Protein AF-A0A9K3LPL1-F1 (afdb_monomer)

Radius of gyration: 22.02 Å; Cα contacts (8 Å, |Δi|>4): 187; chains: 1; bounding box: 71×33×50 Å

InterPro domains:
  IPR005336 Mitochondrial pyruvate carrier [PF03650] (2-57)
  IPR005336 Mitochondrial pyruvate carrier [PF03650] (97-195)

Solvent-accessible surface area (backbone atoms only — not comparable to full-atom values): 10163 Å² total; per-residue (Å²): 112,62,64,60,52,36,54,53,26,50,43,42,21,53,34,26,64,70,34,35,81,64,36,65,67,61,17,51,51,23,50,51,50,33,54,53,44,51,54,52,48,51,53,52,46,54,51,33,53,76,70,68,38,52,67,63,48,50,53,51,51,49,48,43,50,52,54,49,50,55,52,50,48,47,65,68,45,30,62,58,53,29,50,51,41,36,71,64,64,60,57,67,58,11,53,46,38,60,37,83,44,16,86,66,32,55,62,27,51,41,34,50,57,50,40,60,56,48,52,57,52,66,75,47,70,82,58,60,56,90,79,56,54,65,72,58,28,50,50,44,22,54,46,12,55,57,43,28,59,52,23,63,69,32,43,66,59,28,65,61,40,20,51,44,19,48,51,41,18,54,57,24,42,50,55,38,52,54,33,49,41,50,63,64,51,55,42,45,55,56,51,51,59,52,62,77,74,110

Secondary structure (DSSP, 8-state):
-HHHHHHHHHHHHHHHHHSBS--HHHHHHHHHHHHHHHHHHHHHHHHHHHTT-HHHHHHHHHHHHHHHHHHHHHHHHHHHHHHHHHHTT-THHHHHHH-TTSTTSHHHHHHHHHHHHHHHHHTTTT--GGG--HHHHHHHHHHHHHHHHHHHHSBS--HHHHHHHHHHHHHHHHHHHHHHIIIIIIHHHHHHHHHTT-

Organism: NCBI:txid303405

Foldseek 3Di:
DLLVLLVLLCLQLVVQCVKPPHDVVSNVVSVVSNVVSVVVLVVVLVVCVVVVVVVVNVVVVVVNVVVVVVVVCLVVCLVVVLVVQLVVPPPPSNCQSPDPCHPSDSNVVSLVVLVVVLVVLVVCLVPDLVPDDLVVLVVQLVQLVVQLVVCCVMPVRRVSSNVSSVSSNVSSVSSNVVNCCVVPPVVVVVVVVVVVVD

Sequence (198 aa):
MTPVLMVYSTLFARWAWVVQPRNLLLMWCHVANVAAQSNQLRRALEYKRANGQEKEVNEMLQTVAKVGAVTGVAIVAGPKIRSALTNMNMGIVSSIAAAPAGPFTVHFWAPMSKWFISGASFLDLDRPTDKISLPQYTALTLTGFFFTRYALLVTPINYTLCSVNIALFVSSAWHLGRKIKADYIDGDSNNDNKKDNE

pLDDT: mean 87.86, std 8.97, range [45.84, 96.31]

Nearest PDB structures (foldseek):
  6rjx-assembly1_A  TM=2.890E-01  e=8.156E+00  Borreliella burgdorferi B31

Structure (mmCIF, N/CA/C/O backbone):
data_AF-A0A9K3LPL1-F1
#
_entry.id   AF-A0A9K3LPL1-F1
#
loop_
_atom_site.group_PDB
_atom_site.id
_atom_site.type_symbol
_atom_site.label_atom_id
_atom_site.label_alt_id
_atom_site.label_comp_id
_atom_site.label_asym_id
_atom_site.label_entity_id
_atom_site.label_seq_id
_atom_site.pdbx_PDB_ins_code
_atom_site.Cartn_x
_atom_site.Cartn_y
_atom_site.Cartn_z
_atom_site.occupancy
_atom_site.B_iso_or_equiv
_atom_site.auth_seq_id
_atom_site.auth_comp_id
_atom_site.auth_asym_id
_atom_site.auth_atom_id
_atom_site.pdbx_PDB_model_num
ATOM 1 N N . MET A 1 1 ? 1.601 1.969 15.731 1.00 63.22 1 MET A N 1
ATOM 2 C CA . MET A 1 1 ? 1.023 1.926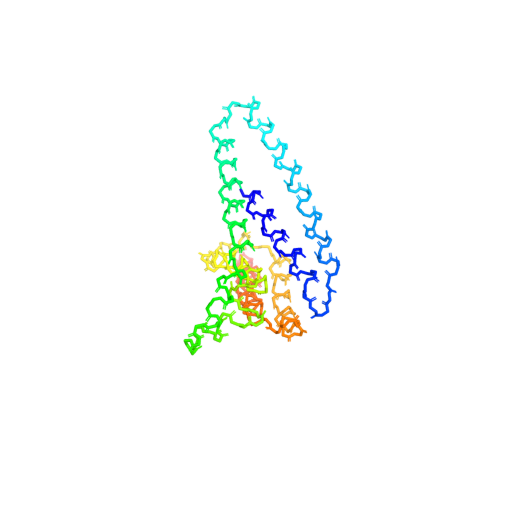 14.365 1.00 63.22 1 MET A CA 1
ATOM 3 C C . MET A 1 1 ? 1.340 3.165 13.525 1.00 63.22 1 MET A C 1
ATOM 5 O O . MET A 1 1 ? 1.603 3.005 12.341 1.00 63.22 1 MET A O 1
ATOM 9 N N . THR A 1 2 ? 1.402 4.375 14.095 1.00 78.75 2 THR A N 1
ATOM 10 C CA . THR A 1 2 ? 1.637 5.630 13.345 1.00 78.75 2 THR A CA 1
ATOM 11 C C . THR A 1 2 ? 2.884 5.638 12.441 1.00 78.75 2 THR A C 1
ATOM 13 O O . THR A 1 2 ? 2.735 5.986 11.273 1.00 78.75 2 THR A O 1
ATOM 16 N N . PRO A 1 3 ? 4.079 5.175 12.875 1.00 81.19 3 PRO A N 1
ATOM 17 C CA . PRO A 1 3 ? 5.270 5.173 12.012 1.00 81.19 3 PRO A CA 1
ATOM 18 C C . PRO A 1 3 ? 5.133 4.320 10.744 1.00 81.19 3 PRO A C 1
ATOM 20 O O . PRO A 1 3 ? 5.587 4.704 9.669 1.00 81.19 3 PRO A O 1
ATOM 23 N N . VAL A 1 4 ? 4.473 3.165 10.860 1.00 82.50 4 VAL A N 1
ATOM 24 C CA . VAL A 1 4 ? 4.261 2.234 9.742 1.00 82.50 4 VAL A CA 1
ATOM 25 C C . VAL A 1 4 ? 3.293 2.839 8.725 1.00 82.50 4 VAL A C 1
ATOM 27 O O . VAL A 1 4 ? 3.539 2.779 7.521 1.00 82.50 4 VAL A O 1
ATOM 30 N N . LEU A 1 5 ? 2.226 3.487 9.204 1.00 85.75 5 LEU A N 1
ATOM 31 C CA . LEU A 1 5 ? 1.247 4.152 8.342 1.00 85.75 5 LEU A CA 1
ATOM 32 C C . LEU A 1 5 ? 1.837 5.359 7.601 1.00 85.75 5 LEU A C 1
ATOM 34 O O . LEU A 1 5 ? 1.447 5.611 6.461 1.00 85.75 5 LEU A O 1
ATOM 38 N N . MET A 1 6 ? 2.813 6.054 8.193 1.00 88.06 6 MET A N 1
ATOM 39 C CA . MET A 1 6 ? 3.510 7.161 7.529 1.00 88.06 6 MET A CA 1
ATOM 40 C C . MET A 1 6 ? 4.325 6.666 6.334 1.00 88.06 6 MET A C 1
ATOM 42 O O . MET A 1 6 ? 4.271 7.249 5.249 1.00 88.06 6 MET A O 1
ATOM 46 N N . VAL A 1 7 ? 5.048 5.558 6.509 1.00 86.56 7 VAL A N 1
ATOM 47 C CA . VAL A 1 7 ? 5.842 4.931 5.442 1.00 86.56 7 VAL A CA 1
ATOM 48 C C . VAL A 1 7 ? 4.931 4.402 4.341 1.00 86.56 7 VAL A C 1
ATOM 50 O O . VAL A 1 7 ? 5.162 4.686 3.166 1.00 86.56 7 VAL A O 1
ATOM 53 N N . TYR A 1 8 ? 3.842 3.730 4.720 1.00 87.50 8 TYR A N 1
ATOM 54 C CA . TYR A 1 8 ? 2.787 3.315 3.796 1.00 87.50 8 TYR A CA 1
ATOM 55 C C . TYR A 1 8 ? 2.236 4.502 2.988 1.00 87.50 8 TYR A C 1
ATOM 57 O O . TYR A 1 8 ? 2.189 4.450 1.759 1.00 87.50 8 TYR A O 1
ATOM 65 N N . SER A 1 9 ? 1.866 5.605 3.646 1.00 89.12 9 SER A N 1
ATOM 66 C CA . SER A 1 9 ? 1.287 6.765 2.961 1.00 89.12 9 SER A CA 1
ATOM 67 C C . SER A 1 9 ? 2.301 7.451 2.038 1.00 89.12 9 SER A C 1
ATOM 69 O O . SER A 1 9 ? 1.958 7.853 0.931 1.00 89.12 9 SER A O 1
ATOM 71 N N . THR A 1 10 ? 3.577 7.499 2.425 1.00 90.81 10 THR A N 1
ATOM 72 C CA . THR A 1 10 ? 4.656 8.058 1.592 1.00 90.81 10 THR A CA 1
ATOM 73 C C . THR A 1 10 ? 4.898 7.212 0.338 1.00 90.81 10 THR A C 1
ATOM 75 O O . THR A 1 10 ? 5.063 7.740 -0.764 1.00 90.81 10 THR A O 1
ATOM 78 N N . LEU A 1 11 ? 4.865 5.885 0.484 1.00 89.94 11 LEU A N 1
ATOM 79 C CA . LEU A 1 11 ? 4.971 4.933 -0.619 1.00 89.94 11 LEU A CA 1
ATOM 80 C C . LEU A 1 11 ? 3.828 5.123 -1.631 1.00 89.94 11 LEU A C 1
ATOM 82 O O . LEU A 1 11 ? 4.075 5.172 -2.837 1.00 89.94 11 LEU A O 1
ATOM 86 N N . PHE A 1 12 ? 2.596 5.296 -1.145 1.00 90.38 12 PHE A N 1
ATOM 87 C CA . PHE A 1 12 ? 1.431 5.570 -1.988 1.00 90.38 12 PHE A CA 1
ATOM 88 C C . PHE A 1 12 ? 1.455 6.958 -2.636 1.00 90.38 12 PHE A C 1
ATOM 90 O O . PHE A 1 12 ? 1.072 7.074 -3.800 1.00 90.38 12 PHE A O 1
ATOM 97 N N . ALA A 1 13 ? 1.959 7.989 -1.950 1.00 92.94 13 ALA A N 1
ATOM 98 C CA . ALA A 1 13 ? 2.166 9.307 -2.551 1.00 92.94 13 ALA A CA 1
ATOM 99 C C . ALA A 1 13 ? 3.140 9.225 -3.738 1.00 92.94 13 ALA A C 1
ATOM 101 O O . ALA A 1 13 ? 2.844 9.721 -4.826 1.00 92.94 13 ALA A O 1
ATOM 102 N N . ARG A 1 14 ? 4.268 8.517 -3.568 1.00 91.38 14 ARG A N 1
ATOM 103 C CA . ARG A 1 14 ? 5.224 8.271 -4.659 1.00 91.38 14 ARG A CA 1
ATOM 104 C C . ARG A 1 14 ? 4.591 7.474 -5.797 1.00 91.38 14 ARG A C 1
ATOM 106 O O . ARG A 1 14 ? 4.814 7.800 -6.960 1.00 91.38 14 ARG A O 1
ATOM 113 N N . TRP A 1 15 ? 3.820 6.437 -5.478 1.00 91.62 15 TRP A N 1
ATOM 114 C CA . TRP A 1 15 ? 3.111 5.650 -6.483 1.00 91.62 15 TRP A CA 1
ATOM 115 C C . TRP A 1 15 ? 2.163 6.528 -7.311 1.00 91.62 15 TRP A C 1
ATOM 117 O O . TRP A 1 15 ? 2.255 6.521 -8.533 1.00 91.62 15 TRP A O 1
ATOM 127 N N . ALA A 1 16 ? 1.342 7.358 -6.661 1.00 91.94 16 ALA A N 1
ATOM 128 C CA . ALA A 1 16 ? 0.374 8.246 -7.311 1.00 91.94 16 ALA A CA 1
ATOM 129 C C . ALA A 1 16 ? 1.012 9.324 -8.215 1.00 91.94 16 ALA A C 1
ATOM 131 O O . ALA A 1 16 ? 0.376 9.798 -9.158 1.00 91.94 16 ALA A O 1
ATOM 132 N N . TRP A 1 17 ? 2.270 9.691 -7.951 1.00 93.12 17 TRP A N 1
ATOM 133 C CA . TRP A 1 17 ? 3.053 10.600 -8.794 1.00 93.12 17 TRP A CA 1
ATOM 134 C C . TRP A 1 17 ? 3.651 9.922 -10.037 1.00 93.12 17 TRP A C 1
ATOM 136 O O . TRP A 1 17 ? 3.713 10.524 -11.112 1.00 93.12 17 TRP A O 1
ATOM 146 N N . VAL A 1 18 ? 4.138 8.685 -9.887 1.00 91.44 18 VAL A N 1
ATOM 147 C CA . VAL A 1 18 ? 4.858 7.957 -10.948 1.00 91.44 18 VAL A CA 1
ATOM 148 C C . VAL A 1 18 ? 3.900 7.235 -11.898 1.00 91.44 18 VAL A C 1
ATOM 150 O O . VAL A 1 18 ? 4.196 7.124 -13.087 1.00 91.44 18 VAL A O 1
ATOM 153 N N . VAL A 1 19 ? 2.759 6.780 -11.382 1.00 91.44 19 VAL A N 1
ATOM 154 C CA . VAL A 1 19 ? 1.718 6.089 -12.144 1.00 91.44 19 VAL A CA 1
ATOM 155 C C . VAL A 1 19 ? 1.197 6.946 -13.304 1.00 91.44 19 VAL A C 1
ATOM 157 O O . VAL A 1 19 ? 1.117 8.170 -13.186 1.00 91.44 19 VAL A O 1
ATOM 160 N N . GLN A 1 20 ? 0.843 6.317 -14.428 1.00 91.62 20 GLN A N 1
ATOM 161 C CA . GLN A 1 20 ? 0.238 6.996 -15.578 1.00 91.62 20 GLN A CA 1
ATOM 162 C C . GLN A 1 20 ? -1.178 6.462 -15.867 1.00 91.62 20 GLN A C 1
ATOM 164 O O . GLN A 1 20 ? -1.351 5.242 -15.904 1.00 91.62 20 GLN A O 1
ATOM 169 N N . PRO A 1 21 ? -2.183 7.336 -16.089 1.00 92.75 21 PRO A N 1
ATOM 170 C CA . PRO A 1 21 ? -2.136 8.791 -15.900 1.00 92.75 21 PRO A CA 1
ATOM 171 C C . PRO A 1 21 ? -1.927 9.168 -14.423 1.00 92.75 21 PRO A C 1
ATOM 173 O O . PRO A 1 21 ? -2.359 8.451 -13.518 1.00 92.75 21 PRO A O 1
ATOM 176 N N . ARG A 1 22 ? -1.247 10.296 -14.174 1.00 92.94 22 ARG A N 1
ATOM 177 C CA . ARG A 1 22 ? -0.935 10.748 -12.808 1.00 92.94 22 ARG A CA 1
ATOM 178 C C . ARG A 1 22 ? -2.204 11.062 -12.026 1.00 92.94 22 ARG A C 1
ATOM 180 O O . ARG A 1 22 ? -3.094 11.740 -12.533 1.00 92.94 22 ARG A O 1
ATOM 187 N N . ASN A 1 23 ? -2.239 10.662 -10.756 1.00 91.88 23 ASN A N 1
ATOM 188 C CA . ASN A 1 23 ? -3.342 10.981 -9.854 1.00 91.88 23 ASN A CA 1
ATOM 189 C C . ASN A 1 23 ? -2.870 11.933 -8.745 1.00 91.88 23 ASN A C 1
ATOM 191 O O . ASN A 1 23 ? -2.492 11.515 -7.649 1.00 91.88 23 ASN A O 1
ATOM 195 N N . LEU A 1 24 ? -2.887 13.236 -9.043 1.00 93.44 24 LEU A N 1
ATOM 196 C CA . LEU A 1 24 ? -2.417 14.274 -8.118 1.00 93.44 24 LEU A CA 1
ATOM 197 C C . LEU A 1 24 ? -3.302 14.401 -6.874 1.00 93.44 24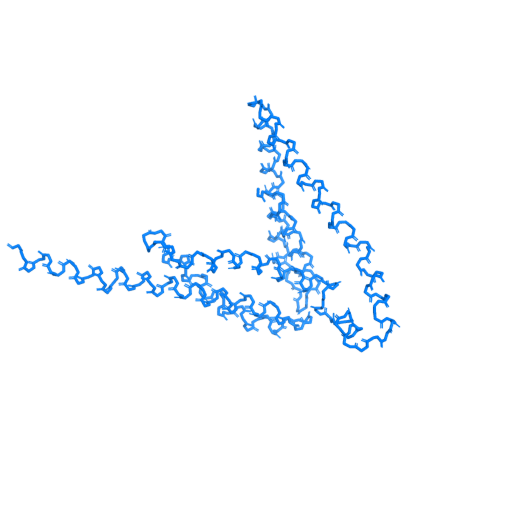 LEU A C 1
ATOM 199 O O . LEU A 1 24 ? -2.787 14.685 -5.796 1.00 93.44 24 LEU A O 1
ATOM 203 N N . LEU A 1 25 ? -4.609 14.153 -6.996 1.00 93.44 25 LEU A N 1
ATOM 204 C CA . LEU A 1 25 ? -5.521 14.176 -5.852 1.00 93.44 25 LEU A CA 1
ATOM 205 C C . LEU A 1 25 ? -5.155 13.082 -4.844 1.00 93.44 25 LEU A C 1
ATOM 207 O O . LEU A 1 25 ? -5.036 13.349 -3.649 1.00 93.44 25 LEU A O 1
ATOM 211 N N . LEU A 1 26 ? -4.914 11.863 -5.333 1.00 90.50 26 LEU A N 1
ATOM 212 C CA . LEU A 1 26 ? -4.481 10.748 -4.497 1.00 90.50 26 LEU A CA 1
ATOM 213 C C . LEU A 1 26 ? -3.121 11.040 -3.854 1.00 90.50 26 LEU A C 1
ATOM 215 O O . LEU A 1 26 ? -2.944 10.797 -2.662 1.00 90.50 26 LEU A O 1
ATOM 219 N N . MET A 1 27 ? -2.181 11.616 -4.610 1.00 94.31 27 MET A N 1
ATOM 220 C CA . MET A 1 27 ? -0.889 12.035 -4.065 1.00 94.31 27 MET A CA 1
ATOM 221 C C . MET A 1 27 ? -1.068 13.018 -2.900 1.00 94.31 27 MET A C 1
ATOM 223 O O . MET A 1 27 ? -0.536 12.777 -1.818 1.00 94.31 27 MET A O 1
ATOM 227 N N . TRP A 1 28 ? -1.832 14.094 -3.092 1.00 94.50 28 TRP A N 1
ATOM 228 C CA . TRP A 1 28 ? -2.037 15.109 -2.058 1.00 94.50 28 TRP A CA 1
ATOM 229 C C . TRP A 1 28 ? -2.801 14.581 -0.847 1.00 94.50 28 TRP A C 1
ATOM 231 O O . TRP A 1 28 ? -2.447 14.923 0.279 1.00 94.50 28 TRP A O 1
ATOM 241 N N . CYS A 1 29 ? -3.775 13.691 -1.048 1.00 94.75 29 CYS A N 1
ATOM 242 C CA . CYS A 1 29 ? -4.436 12.985 0.048 1.00 94.75 29 CYS A CA 1
ATOM 243 C C . CYS A 1 29 ? -3.413 12.229 0.911 1.00 94.75 29 CYS A C 1
ATOM 245 O O . CYS A 1 29 ? -3.405 12.349 2.136 1.00 94.75 29 CYS A O 1
ATOM 247 N N . HIS A 1 30 ? -2.483 11.511 0.282 1.00 94.06 30 HIS A N 1
ATOM 248 C CA . HIS A 1 30 ? -1.441 10.795 1.007 1.00 94.06 30 HIS A CA 1
ATOM 249 C C . HIS A 1 30 ? -0.417 11.716 1.679 1.00 94.06 30 HIS A C 1
ATOM 251 O O . HIS A 1 30 ? 0.031 11.401 2.783 1.00 94.06 30 HIS A O 1
ATOM 257 N N . VAL A 1 31 ? -0.082 12.858 1.074 1.00 94.50 31 VAL A N 1
ATOM 258 C CA . VAL A 1 31 ? 0.767 13.885 1.703 1.00 94.50 31 VAL A CA 1
ATOM 259 C C . VAL A 1 31 ? 0.081 14.471 2.940 1.00 94.50 31 VAL A C 1
ATOM 261 O O . VAL A 1 31 ? 0.696 14.547 4.004 1.00 94.50 31 VAL A O 1
ATOM 264 N N . ALA A 1 32 ? -1.206 14.807 2.842 1.00 95.12 32 ALA A N 1
ATOM 265 C CA . ALA A 1 32 ? -1.995 15.282 3.974 1.00 95.12 32 ALA A CA 1
ATOM 266 C C . ALA A 1 32 ? -2.064 14.232 5.097 1.00 95.12 32 ALA A C 1
ATOM 268 O O . ALA A 1 32 ? -1.871 14.568 6.265 1.00 95.12 32 ALA A O 1
ATOM 269 N N . ASN A 1 33 ? -2.235 12.949 4.753 1.00 93.50 33 ASN A N 1
ATOM 270 C CA . ASN A 1 33 ? -2.202 11.849 5.721 1.00 93.50 33 ASN A CA 1
ATOM 271 C C . ASN A 1 33 ? -0.849 11.751 6.445 1.00 93.50 33 ASN A C 1
ATOM 273 O O . ASN A 1 33 ? -0.827 11.564 7.661 1.00 93.50 33 ASN A O 1
ATOM 277 N N . VAL A 1 34 ? 0.276 11.920 5.736 1.00 93.62 34 VAL A N 1
ATOM 278 C CA . VAL A 1 34 ? 1.615 11.947 6.358 1.00 93.62 34 VAL A CA 1
ATOM 279 C C . VAL A 1 34 ? 1.750 13.133 7.313 1.00 93.62 34 VAL A C 1
ATOM 281 O O . VAL A 1 34 ? 2.244 12.961 8.430 1.00 93.62 34 VAL A O 1
ATOM 284 N N . ALA A 1 35 ? 1.291 14.324 6.920 1.00 94.06 35 ALA A N 1
ATOM 285 C CA . ALA A 1 35 ? 1.346 15.514 7.770 1.00 94.06 35 ALA A CA 1
ATOM 286 C C . ALA A 1 35 ? 0.507 15.339 9.048 1.00 94.06 35 ALA A C 1
ATOM 288 O O . ALA A 1 35 ? 0.991 15.585 10.158 1.00 94.06 35 ALA A O 1
ATOM 289 N N . ALA A 1 36 ? -0.721 14.832 8.911 1.00 93.88 36 ALA A N 1
ATOM 290 C CA . ALA A 1 36 ? -1.603 14.551 10.037 1.00 93.88 36 ALA A CA 1
ATOM 291 C C . ALA A 1 36 ? -0.995 13.510 10.992 1.00 93.88 36 ALA A C 1
ATOM 293 O O . ALA A 1 36 ? -0.946 13.736 12.203 1.00 93.88 36 ALA A O 1
ATOM 294 N N . GLN A 1 37 ? -0.466 12.404 10.458 1.00 92.31 37 GLN A N 1
ATOM 295 C CA . GLN A 1 37 ? 0.181 11.355 11.252 1.00 92.31 37 GLN A CA 1
ATOM 296 C C . GLN A 1 37 ? 1.462 11.841 11.935 1.00 92.31 37 GLN A C 1
ATOM 298 O O . GLN A 1 37 ? 1.719 11.455 13.072 1.00 92.31 37 GLN A O 1
ATOM 303 N N . SER A 1 38 ? 2.227 12.731 11.299 1.00 91.12 38 SER A N 1
ATOM 304 C CA . SER A 1 38 ? 3.411 13.349 11.912 1.00 91.12 38 SER A CA 1
ATOM 305 C C . SER A 1 38 ? 3.025 14.191 13.128 1.00 91.12 38 SER A C 1
ATOM 307 O O . SER A 1 38 ? 3.636 14.072 14.190 1.00 91.12 38 SER A O 1
ATOM 309 N N . ASN A 1 39 ? 1.965 14.998 13.017 1.00 93.25 39 ASN A N 1
ATOM 310 C CA . ASN A 1 39 ? 1.476 15.789 14.145 1.00 93.25 39 ASN A CA 1
ATOM 311 C C . ASN A 1 39 ? 0.892 14.905 15.261 1.00 93.25 39 ASN A C 1
ATOM 313 O O . ASN A 1 39 ? 1.143 15.154 16.439 1.00 93.25 39 ASN A O 1
ATOM 317 N N . GLN A 1 40 ? 0.155 13.846 14.911 1.00 92.38 40 GLN A N 1
ATOM 318 C CA . GLN A 1 40 ? -0.336 12.864 15.883 1.00 92.38 40 GLN A CA 1
ATOM 319 C C . GLN A 1 40 ? 0.812 12.139 16.592 1.00 92.38 40 GLN A C 1
ATOM 321 O O . GLN A 1 40 ? 0.749 11.951 17.804 1.00 92.38 40 GLN A O 1
ATOM 326 N N . LEU A 1 41 ? 1.872 11.772 15.866 1.00 90.12 41 LEU A N 1
ATOM 327 C CA . LEU A 1 41 ? 3.056 11.137 16.439 1.00 90.12 41 LEU A CA 1
ATOM 328 C C . LEU A 1 41 ? 3.766 12.077 17.413 1.00 90.12 41 LEU A C 1
ATOM 330 O O . LEU A 1 41 ? 4.076 11.659 18.523 1.00 90.12 41 LEU A O 1
ATOM 334 N N . ARG A 1 42 ? 3.965 13.347 17.038 1.00 91.06 42 ARG A N 1
ATOM 335 C CA . ARG A 1 42 ? 4.549 14.359 17.927 1.00 91.06 42 ARG A CA 1
ATOM 336 C C . ARG A 1 42 ? 3.762 14.473 19.232 1.00 91.06 42 ARG A C 1
ATOM 338 O O . ARG A 1 42 ? 4.335 14.302 20.303 1.00 91.06 42 ARG A O 1
ATOM 345 N N . ARG A 1 43 ? 2.443 14.674 19.136 1.00 92.50 43 ARG A N 1
ATOM 346 C CA . ARG A 1 43 ? 1.555 14.771 20.307 1.00 92.50 43 ARG A CA 1
ATOM 347 C C . ARG A 1 43 ? 1.592 13.507 21.168 1.00 92.50 43 ARG A C 1
ATOM 349 O O . ARG A 1 43 ? 1.615 13.600 22.389 1.00 92.50 43 ARG A O 1
ATOM 356 N N . ALA A 1 44 ? 1.612 12.328 20.545 1.00 89.12 44 ALA A N 1
ATOM 357 C CA . ALA A 1 44 ? 1.685 11.059 21.262 1.00 89.12 44 ALA A CA 1
ATOM 358 C C . ALA A 1 44 ? 3.025 10.883 21.994 1.00 89.12 44 ALA A C 1
ATOM 360 O O . ALA A 1 44 ? 3.039 10.391 23.117 1.00 89.12 44 ALA A O 1
ATOM 361 N N . LEU A 1 45 ? 4.143 11.293 21.388 1.00 89.12 45 LEU A N 1
ATOM 362 C CA . LEU A 1 45 ? 5.461 11.244 22.025 1.00 89.12 45 LEU A CA 1
ATOM 363 C C . LEU A 1 45 ? 5.547 12.204 23.216 1.00 89.12 45 LEU A C 1
ATOM 365 O O . LEU A 1 45 ? 6.021 11.800 24.274 1.00 89.12 45 LEU A O 1
ATOM 369 N N . GLU A 1 46 ? 5.062 13.439 23.060 1.00 91.44 46 GLU A N 1
ATOM 370 C CA . GLU A 1 46 ? 4.993 14.432 24.142 1.00 91.44 46 GLU A CA 1
ATOM 371 C C . GLU A 1 46 ? 4.168 13.903 25.327 1.00 91.44 46 GLU A C 1
ATOM 373 O O . GLU A 1 46 ? 4.641 13.917 26.461 1.00 91.44 46 GLU A O 1
ATOM 378 N N . TYR A 1 47 ? 2.982 13.347 25.059 1.00 92.12 47 TYR A N 1
ATOM 379 C CA . TYR A 1 47 ? 2.113 12.762 26.085 1.00 92.12 47 TYR A CA 1
ATOM 380 C C . TYR A 1 47 ? 2.769 11.585 26.821 1.00 92.12 47 TYR A C 1
ATOM 382 O O . TYR A 1 47 ? 2.765 11.531 28.049 1.00 92.12 47 TYR A O 1
ATOM 390 N N . LYS A 1 48 ? 3.369 10.642 26.085 1.00 91.94 48 LYS A N 1
ATOM 391 C CA . LYS A 1 48 ? 3.985 9.456 26.696 1.00 91.94 48 LYS A CA 1
ATOM 392 C C . LYS A 1 48 ? 5.228 9.792 27.515 1.00 91.94 48 LYS A C 1
ATOM 394 O O . LYS A 1 48 ? 5.429 9.188 28.564 1.00 91.94 48 LYS A O 1
ATOM 399 N N . ARG A 1 49 ? 6.024 10.774 27.080 1.00 90.62 49 ARG A N 1
ATOM 400 C CA . ARG A 1 49 ? 7.138 11.309 27.879 1.00 90.62 49 ARG A CA 1
ATOM 401 C C . ARG A 1 49 ? 6.643 11.963 29.164 1.00 90.62 49 ARG A C 1
ATOM 403 O O . ARG A 1 49 ? 7.156 11.658 30.233 1.00 90.62 49 ARG A O 1
ATOM 410 N N . ALA A 1 50 ? 5.607 12.800 29.076 1.00 92.44 50 ALA A N 1
ATOM 411 C CA . ALA A 1 50 ? 5.021 13.453 30.248 1.00 92.44 50 ALA A CA 1
ATOM 412 C C . ALA A 1 50 ? 4.484 12.447 31.285 1.00 92.44 50 ALA A C 1
ATOM 414 O O . ALA A 1 50 ? 4.565 12.698 32.483 1.00 92.44 50 ALA A O 1
ATOM 415 N N . ASN A 1 51 ? 4.008 11.284 30.834 1.00 93.50 51 ASN A N 1
ATOM 416 C CA . ASN A 1 51 ? 3.498 10.216 31.697 1.00 93.50 51 ASN A CA 1
ATOM 417 C C . ASN A 1 51 ? 4.565 9.183 32.117 1.00 93.50 51 ASN A C 1
ATOM 419 O O . ASN A 1 51 ? 4.217 8.118 32.626 1.00 93.50 51 ASN A O 1
ATOM 423 N N . GLY A 1 52 ? 5.855 9.444 31.873 1.00 90.81 52 GLY A N 1
ATOM 424 C CA . GLY A 1 52 ? 6.949 8.542 32.253 1.00 90.81 52 GLY A CA 1
ATOM 425 C C . GLY A 1 52 ? 6.993 7.217 31.477 1.00 90.81 52 GLY A C 1
ATOM 426 O O . GLY A 1 52 ? 7.696 6.288 31.875 1.00 90.81 52 GLY A O 1
ATOM 427 N N . GLN A 1 53 ? 6.279 7.102 30.353 1.00 91.56 53 GLN A N 1
ATOM 428 C CA . GLN A 1 53 ? 6.234 5.902 29.506 1.00 91.56 53 GLN A CA 1
ATOM 429 C C . GLN A 1 53 ? 7.426 5.842 28.530 1.00 91.56 53 GLN A C 1
ATOM 431 O O . GLN A 1 53 ? 7.272 5.587 27.333 1.00 91.56 53 GLN A O 1
ATOM 436 N N . GLU A 1 54 ? 8.641 6.060 29.039 1.00 89.62 54 GLU A N 1
ATOM 437 C CA . GLU A 1 54 ? 9.869 6.167 28.232 1.00 89.62 54 GLU A CA 1
ATOM 438 C C . GLU A 1 54 ? 10.188 4.891 27.437 1.00 89.62 54 GLU A C 1
ATOM 440 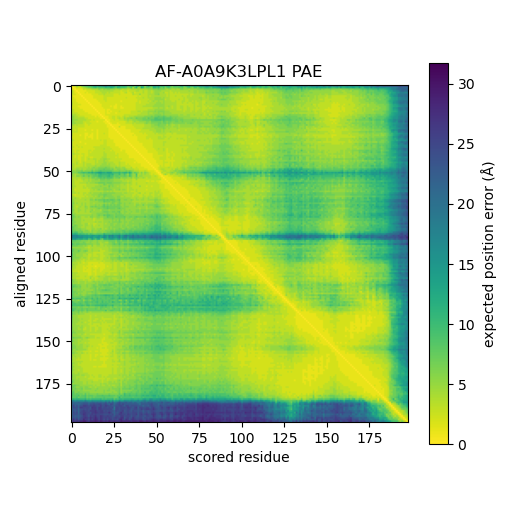O O . GLU A 1 54 ? 10.731 4.952 26.332 1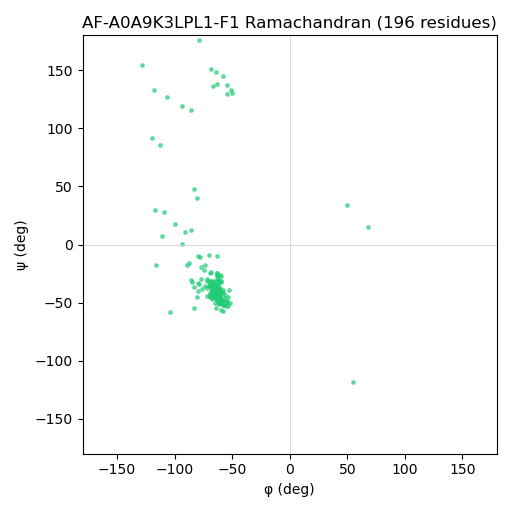.00 89.62 54 GLU A O 1
ATOM 445 N N . LYS A 1 55 ? 9.80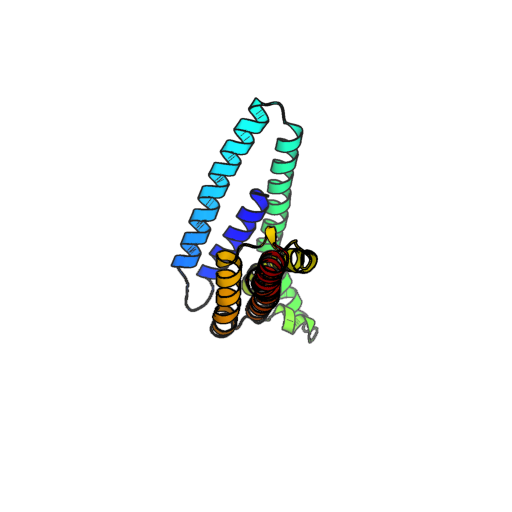0 3.715 27.949 1.00 89.19 55 LYS A N 1
ATOM 446 C CA . LYS A 1 55 ? 9.961 2.441 27.226 1.00 89.19 55 LYS A CA 1
ATOM 447 C C . LYS A 1 55 ? 9.188 2.439 25.904 1.00 89.19 55 LYS A C 1
ATOM 449 O O . LYS A 1 55 ? 9.765 2.143 24.862 1.00 89.19 55 LYS A O 1
ATOM 454 N N . GLU A 1 56 ? 7.923 2.855 25.924 1.00 87.19 56 GLU A N 1
ATOM 455 C CA . GLU A 1 56 ? 7.078 2.899 24.722 1.00 87.19 56 GLU A CA 1
ATOM 456 C C . GLU A 1 56 ? 7.536 3.978 23.731 1.00 87.19 56 GLU A C 1
ATOM 458 O O . GLU A 1 56 ? 7.425 3.813 22.513 1.00 87.19 56 GLU A O 1
ATOM 463 N N . VAL A 1 57 ? 8.064 5.095 24.240 1.00 88.25 57 VAL A N 1
ATOM 464 C CA . VAL A 1 57 ? 8.679 6.151 23.422 1.00 88.25 57 VAL A CA 1
ATOM 465 C C . VAL A 1 57 ? 9.898 5.600 22.684 1.00 88.25 57 VAL A C 1
ATOM 467 O O . VAL A 1 57 ? 9.998 5.756 21.466 1.00 88.25 57 VAL A O 1
ATOM 470 N N . ASN A 1 58 ? 10.788 4.902 23.391 1.00 90.06 58 ASN A N 1
ATOM 471 C CA . ASN A 1 58 ? 11.977 4.294 22.802 1.00 90.06 58 ASN A CA 1
ATOM 472 C C . ASN A 1 58 ? 11.626 3.211 21.777 1.00 90.06 58 ASN A C 1
ATOM 474 O O . ASN A 1 58 ? 12.227 3.182 20.706 1.00 90.06 58 ASN A O 1
ATOM 478 N N . GLU A 1 59 ? 10.621 2.373 22.034 1.00 89.62 59 GLU A N 1
ATOM 479 C CA . GLU A 1 59 ? 10.132 1.389 21.059 1.00 89.62 59 GLU A CA 1
ATOM 480 C C . GLU A 1 59 ? 9.590 2.048 19.784 1.00 89.62 59 GLU A C 1
ATOM 482 O O . GLU A 1 59 ? 9.888 1.607 18.667 1.00 89.62 59 GLU A O 1
ATOM 487 N N . MET A 1 60 ? 8.832 3.142 19.915 1.00 85.75 60 MET A N 1
ATOM 488 C CA . MET A 1 60 ? 8.348 3.896 18.757 1.00 85.75 60 MET A CA 1
ATOM 489 C C . MET A 1 60 ? 9.490 4.547 17.977 1.00 85.75 60 MET A C 1
ATOM 491 O O . MET A 1 60 ? 9.507 4.453 16.749 1.00 85.75 60 MET A O 1
ATOM 495 N N . LEU A 1 61 ? 10.457 5.164 18.659 1.00 86.81 61 LEU A N 1
ATOM 496 C CA . LEU A 1 61 ? 11.630 5.768 18.021 1.00 86.81 61 LEU A CA 1
ATOM 497 C C . LEU A 1 61 ? 12.499 4.716 17.327 1.00 86.81 61 LEU A C 1
ATOM 499 O O . LEU A 1 61 ? 12.906 4.918 16.184 1.00 86.81 61 LEU A O 1
ATOM 503 N N . GLN A 1 62 ? 12.718 3.560 17.957 1.00 89.44 62 GLN A N 1
ATOM 504 C CA . GLN A 1 62 ? 13.397 2.428 17.329 1.00 89.44 62 GLN A CA 1
ATOM 505 C C . GLN A 1 62 ? 12.636 1.926 16.104 1.00 89.44 62 GLN A C 1
ATOM 507 O O . GLN A 1 62 ? 13.257 1.600 15.098 1.00 89.44 62 GLN A O 1
ATOM 512 N N . THR A 1 63 ? 11.304 1.878 16.154 1.00 88.00 63 THR A N 1
ATOM 513 C CA . THR A 1 63 ? 10.481 1.490 15.001 1.00 88.00 63 THR A CA 1
ATOM 514 C C . THR A 1 63 ? 10.654 2.479 13.848 1.00 88.00 63 THR A C 1
ATOM 516 O O . THR A 1 63 ? 10.891 2.055 12.719 1.00 88.00 63 THR A O 1
ATOM 519 N N . VAL A 1 64 ? 10.604 3.789 14.118 1.00 86.25 64 VAL A N 1
ATOM 520 C CA . VAL A 1 64 ? 10.872 4.837 13.115 1.00 86.25 64 VAL A CA 1
ATOM 521 C C . VAL A 1 64 ? 12.275 4.674 12.528 1.00 86.25 64 VAL A C 1
ATOM 523 O O . VAL A 1 64 ? 12.422 4.656 11.308 1.00 86.25 64 VAL A O 1
ATOM 526 N N . ALA A 1 65 ? 13.293 4.502 13.374 1.00 88.44 65 ALA A N 1
ATOM 527 C CA . ALA A 1 65 ? 14.679 4.348 12.945 1.00 88.44 65 ALA A CA 1
ATOM 528 C C . ALA A 1 65 ? 14.882 3.089 12.087 1.00 88.44 65 ALA A C 1
ATOM 530 O O . ALA A 1 65 ? 15.458 3.172 11.005 1.00 88.44 65 ALA A O 1
ATOM 531 N N . LYS A 1 66 ? 14.358 1.935 12.522 1.00 89.12 66 LYS A N 1
ATOM 532 C CA . LYS A 1 66 ? 14.443 0.662 11.789 1.00 89.12 66 LYS A CA 1
ATOM 533 C C . LYS A 1 66 ? 13.755 0.756 10.430 1.00 89.12 66 LYS A C 1
ATOM 535 O O . LYS A 1 66 ? 14.360 0.423 9.414 1.00 89.12 66 LYS A O 1
ATOM 540 N N . VAL A 1 67 ? 12.510 1.236 10.391 1.00 85.25 67 VAL A N 1
ATOM 541 C CA . VAL A 1 67 ? 11.754 1.341 9.134 1.00 85.25 67 VAL A CA 1
ATOM 542 C C . VAL A 1 67 ? 12.381 2.383 8.203 1.00 85.25 67 VAL A C 1
ATOM 544 O O . VAL A 1 67 ? 12.486 2.139 7.000 1.00 85.25 67 VAL A O 1
ATOM 547 N N . GLY A 1 68 ? 12.856 3.507 8.746 1.00 84.31 68 GLY A N 1
ATOM 548 C CA . GLY A 1 68 ? 13.585 4.529 7.999 1.00 84.31 68 GLY A CA 1
ATOM 549 C C . GLY A 1 68 ? 14.876 3.990 7.381 1.00 84.31 68 GLY A C 1
ATOM 550 O O . GLY A 1 68 ? 15.098 4.178 6.187 1.00 84.31 68 GLY A O 1
ATOM 551 N N . ALA A 1 69 ? 15.681 3.252 8.152 1.00 87.56 69 ALA A N 1
ATOM 552 C CA . ALA A 1 69 ? 16.914 2.633 7.673 1.00 87.56 69 ALA A CA 1
ATOM 553 C C . ALA A 1 69 ? 16.648 1.614 6.554 1.00 87.56 69 ALA A C 1
ATOM 555 O O . ALA A 1 69 ? 17.246 1.713 5.484 1.00 87.56 69 ALA A O 1
ATOM 556 N N . VAL A 1 70 ? 15.706 0.682 6.751 1.00 86.12 70 VAL A N 1
ATOM 557 C CA . VAL A 1 70 ? 15.347 -0.329 5.736 1.00 86.12 70 VAL A CA 1
ATOM 558 C C . VAL A 1 70 ? 14.837 0.332 4.453 1.00 86.12 70 VAL A C 1
ATOM 560 O O . VAL A 1 70 ? 15.273 -0.019 3.356 1.00 86.12 70 VAL A O 1
ATOM 563 N N . THR A 1 71 ? 13.956 1.328 4.577 1.00 81.69 71 THR A N 1
ATOM 564 C CA . THR A 1 71 ? 13.405 2.051 3.420 1.00 81.69 71 THR A CA 1
ATOM 565 C C . THR A 1 71 ? 14.491 2.845 2.691 1.00 81.69 71 THR A C 1
ATOM 567 O O . THR A 1 71 ? 14.552 2.821 1.462 1.00 81.69 71 THR A O 1
ATOM 570 N N . GLY A 1 72 ? 15.385 3.512 3.429 1.00 84.06 72 GLY A N 1
ATOM 571 C CA . GLY A 1 72 ? 16.516 4.250 2.868 1.00 84.06 72 GLY A CA 1
ATOM 572 C C . GLY A 1 72 ? 17.475 3.344 2.093 1.00 84.06 72 GLY A C 1
ATOM 573 O O . GLY A 1 72 ? 17.811 3.643 0.946 1.00 84.06 72 GLY A O 1
ATOM 574 N N . VAL A 1 73 ? 17.840 2.193 2.669 1.00 86.25 73 VAL A N 1
ATOM 575 C CA . VAL A 1 73 ? 18.662 1.177 1.993 1.00 86.25 73 VAL A CA 1
ATOM 576 C C . VAL A 1 73 ? 17.975 0.686 0.720 1.00 86.25 73 VAL A C 1
ATOM 578 O O . VAL A 1 73 ? 18.612 0.649 -0.330 1.00 86.25 73 VAL A O 1
ATOM 581 N N . ALA A 1 74 ? 16.678 0.373 0.767 1.00 84.75 74 ALA A N 1
ATOM 582 C CA . ALA A 1 74 ? 15.936 -0.081 -0.409 1.00 84.75 74 ALA A CA 1
ATOM 583 C C . ALA A 1 74 ? 15.919 0.964 -1.543 1.00 84.75 74 ALA A C 1
ATOM 585 O O . ALA A 1 74 ? 16.047 0.599 -2.711 1.00 84.75 74 ALA A O 1
ATOM 586 N N . ILE A 1 75 ? 15.817 2.259 -1.222 1.00 84.31 75 ILE A N 1
ATOM 587 C CA . ILE A 1 75 ? 15.840 3.345 -2.217 1.00 84.31 75 ILE A CA 1
ATOM 588 C C . ILE A 1 75 ? 17.224 3.490 -2.864 1.00 84.31 75 ILE A C 1
ATOM 590 O O . ILE A 1 75 ? 17.308 3.687 -4.077 1.00 84.31 75 ILE A O 1
ATOM 594 N N . VAL A 1 76 ? 18.300 3.390 -2.079 1.00 87.69 76 VAL A N 1
ATOM 595 C CA . VAL A 1 76 ? 19.676 3.592 -2.567 1.00 87.69 76 VAL A CA 1
ATOM 596 C C . VAL A 1 76 ? 20.218 2.351 -3.280 1.00 87.69 76 VAL A C 1
ATOM 598 O O . VAL A 1 76 ? 20.813 2.454 -4.354 1.00 87.69 76 VAL A O 1
ATOM 601 N N . ALA A 1 77 ? 20.023 1.169 -2.698 1.00 89.06 77 ALA A N 1
ATOM 602 C CA . ALA A 1 77 ? 20.555 -0.086 -3.217 1.00 89.06 77 ALA A CA 1
ATOM 603 C C . ALA A 1 77 ? 19.641 -0.728 -4.269 1.00 89.06 77 ALA A C 1
ATOM 605 O O . ALA A 1 77 ? 20.139 -1.369 -5.194 1.00 89.06 77 ALA A O 1
ATOM 606 N N . GLY A 1 78 ? 18.321 -0.531 -4.177 1.00 87.69 78 GLY A N 1
ATOM 607 C CA . GLY A 1 78 ? 17.332 -1.166 -5.053 1.00 87.69 78 GLY A CA 1
ATOM 608 C C . GLY A 1 78 ? 17.616 -0.997 -6.550 1.00 87.69 78 GLY A C 1
ATOM 609 O O . GLY A 1 78 ? 17.665 -2.005 -7.253 1.00 87.69 78 GLY A O 1
ATOM 610 N N . PRO A 1 79 ? 17.879 0.223 -7.061 1.00 89.50 79 PRO A N 1
ATOM 611 C CA . PRO A 1 79 ? 18.212 0.425 -8.472 1.00 89.50 79 PRO A CA 1
ATOM 612 C C . PRO A 1 79 ? 19.505 -0.278 -8.904 1.00 89.50 79 PRO A C 1
ATOM 614 O O . PRO A 1 79 ? 19.570 -0.819 -10.007 1.00 89.50 79 PRO A O 1
ATOM 617 N N . LYS A 1 80 ? 20.523 -0.310 -8.032 1.00 91.06 80 LYS A N 1
ATOM 618 C CA . LYS A 1 80 ? 21.801 -0.980 -8.316 1.00 91.06 80 LYS A CA 1
ATOM 619 C C . LYS A 1 80 ? 21.624 -2.495 -8.392 1.00 91.06 80 LYS A C 1
ATOM 621 O O . LYS A 1 80 ? 22.095 -3.110 -9.342 1.00 91.06 80 LYS A O 1
ATOM 626 N N . ILE A 1 81 ? 20.886 -3.073 -7.442 1.00 91.19 81 ILE A N 1
ATOM 627 C CA . ILE A 1 81 ? 20.558 -4.505 -7.422 1.00 91.19 81 ILE A CA 1
ATOM 628 C C . ILE A 1 81 ? 19.714 -4.870 -8.645 1.00 91.19 81 ILE A C 1
ATOM 630 O O . ILE A 1 81 ? 20.016 -5.846 -9.323 1.00 91.19 81 ILE A O 1
ATOM 634 N N . ARG A 1 82 ? 18.703 -4.056 -8.981 1.00 90.62 82 ARG A N 1
ATOM 635 C CA . ARG A 1 82 ? 17.882 -4.248 -10.184 1.00 90.62 82 ARG A CA 1
ATOM 636 C C . ARG A 1 82 ? 18.740 -4.298 -11.444 1.00 90.62 82 ARG A C 1
ATOM 638 O O . ARG A 1 82 ? 18.565 -5.204 -12.255 1.00 90.62 82 ARG A O 1
ATOM 645 N N . SER A 1 83 ? 19.651 -3.337 -11.597 1.00 91.19 83 SER A N 1
ATOM 646 C CA . SER A 1 83 ? 20.557 -3.262 -12.747 1.00 91.19 83 SER A CA 1
ATOM 647 C C . SER A 1 83 ? 21.466 -4.489 -12.813 1.00 91.19 83 SER A C 1
ATOM 649 O O . SER A 1 83 ? 21.519 -5.155 -13.843 1.00 91.19 83 SER A O 1
ATOM 651 N N . ALA A 1 84 ? 22.089 -4.865 -11.692 1.00 92.19 84 ALA A N 1
ATOM 652 C CA . ALA A 1 84 ? 22.928 -6.057 -11.613 1.00 92.19 84 ALA A CA 1
ATOM 653 C C . ALA A 1 84 ? 22.161 -7.327 -12.024 1.00 92.19 84 ALA A C 1
ATOM 655 O O . ALA A 1 84 ? 22.586 -8.023 -12.939 1.00 92.19 84 ALA A O 1
ATOM 656 N N . LEU A 1 85 ? 20.992 -7.584 -11.428 1.00 90.94 85 LEU A N 1
ATOM 657 C CA . LEU A 1 85 ? 20.177 -8.766 -11.736 1.00 90.94 85 LEU A CA 1
ATOM 658 C C . LEU A 1 85 ? 19.678 -8.790 -13.184 1.00 90.94 85 LEU A C 1
ATOM 660 O O . LEU A 1 85 ? 19.608 -9.857 -13.790 1.00 90.94 85 LEU A O 1
ATOM 664 N N . THR A 1 86 ? 19.356 -7.623 -13.746 1.00 89.25 86 THR A N 1
ATOM 665 C CA . THR A 1 86 ? 18.957 -7.507 -15.155 1.00 89.25 86 THR A CA 1
ATOM 666 C C . THR A 1 86 ? 20.125 -7.880 -16.074 1.00 89.25 86 THR A C 1
ATOM 668 O O . THR A 1 86 ? 19.941 -8.656 -17.012 1.00 89.25 86 THR A O 1
ATOM 671 N N . ASN A 1 87 ? 21.336 -7.415 -15.751 1.00 91.81 87 ASN A N 1
ATOM 672 C CA . ASN A 1 87 ? 22.548 -7.623 -16.549 1.00 91.81 87 ASN A CA 1
ATOM 673 C C . ASN A 1 87 ? 23.155 -9.029 -16.414 1.00 91.81 87 ASN A C 1
ATOM 675 O O . ASN A 1 87 ? 23.902 -9.449 -17.291 1.00 91.81 87 ASN A O 1
ATOM 679 N N . MET A 1 88 ? 22.831 -9.780 -15.355 1.00 88.62 88 MET A N 1
ATOM 680 C CA . MET A 1 88 ? 23.310 -11.159 -15.169 1.00 88.62 88 MET A CA 1
ATOM 681 C C . MET A 1 88 ? 22.691 -12.170 -16.155 1.00 88.62 88 MET A C 1
ATOM 683 O O . MET A 1 88 ? 23.116 -13.320 -16.177 1.00 88.62 88 MET A O 1
ATOM 687 N N . ASN A 1 89 ? 21.680 -11.774 -16.943 1.00 82.50 89 ASN A N 1
ATOM 688 C CA . ASN A 1 89 ? 21.014 -12.601 -17.962 1.00 82.50 89 ASN A CA 1
ATOM 689 C C . ASN A 1 89 ? 20.565 -14.002 -17.474 1.00 82.50 89 ASN A C 1
ATOM 691 O O . ASN A 1 89 ? 20.557 -14.972 -18.227 1.00 82.50 89 ASN A O 1
ATOM 695 N N . MET A 1 90 ? 20.161 -14.123 -16.203 1.00 86.25 90 MET A N 1
ATOM 696 C CA . MET A 1 90 ? 19.747 -15.396 -15.583 1.00 86.25 90 MET A CA 1
ATOM 697 C C . MET A 1 90 ? 18.300 -15.806 -15.929 1.00 86.25 90 MET A C 1
ATOM 699 O O . MET A 1 90 ? 17.541 -16.239 -15.059 1.00 86.25 90 MET A O 1
ATOM 703 N N . GLY A 1 91 ? 17.871 -15.604 -17.178 1.00 90.62 91 GLY A N 1
ATOM 704 C CA . GLY A 1 91 ? 16.513 -15.913 -17.638 1.00 90.62 91 GLY A CA 1
ATOM 705 C C . GLY A 1 91 ? 15.431 -15.230 -16.792 1.00 90.62 91 GLY A C 1
ATOM 706 O O . GLY A 1 91 ? 15.399 -14.003 -16.686 1.00 90.62 91 GLY A O 1
ATOM 707 N N . ILE A 1 92 ? 14.573 -16.031 -16.144 1.00 90.06 92 ILE A N 1
ATOM 708 C CA . ILE A 1 92 ? 13.416 -15.571 -15.351 1.00 90.06 92 ILE A CA 1
ATOM 709 C C . ILE A 1 92 ? 13.808 -14.520 -14.303 1.00 90.06 92 ILE A C 1
ATOM 711 O O . ILE A 1 92 ? 13.075 -13.551 -14.109 1.00 90.06 92 ILE A O 1
ATOM 715 N N . VAL A 1 93 ? 14.965 -14.662 -13.647 1.00 87.88 93 VAL A N 1
ATOM 716 C CA . VAL A 1 93 ? 15.399 -13.714 -12.606 1.00 87.88 93 VAL A CA 1
ATOM 717 C C . VAL A 1 93 ? 15.658 -12.325 -13.195 1.00 87.88 93 VAL A C 1
ATOM 719 O O . VAL A 1 93 ? 15.207 -11.327 -12.630 1.00 87.88 93 VAL A O 1
ATOM 722 N N . SER A 1 94 ? 16.326 -12.258 -14.351 1.00 88.56 94 SER A N 1
ATOM 723 C CA . SER A 1 94 ? 16.561 -11.003 -15.075 1.00 88.56 94 SER A CA 1
ATOM 724 C C . SER A 1 94 ? 15.238 -10.397 -15.551 1.00 88.56 94 SER A C 1
ATOM 726 O O . SER A 1 94 ? 14.991 -9.212 -15.326 1.00 88.56 94 SER A O 1
ATOM 728 N N . SER A 1 95 ? 14.327 -11.212 -16.099 1.00 89.62 95 SER A N 1
ATOM 729 C CA . SER A 1 95 ? 13.008 -10.748 -16.549 1.00 89.62 95 SER A CA 1
ATOM 730 C C . SER A 1 95 ? 12.155 -10.182 -15.407 1.00 89.62 95 SER A C 1
ATOM 732 O O . SER A 1 95 ? 11.566 -9.109 -15.550 1.00 89.62 95 SER A O 1
ATOM 734 N N . ILE A 1 96 ? 12.116 -10.855 -14.251 1.00 90.44 96 ILE A N 1
ATOM 735 C CA . ILE A 1 96 ? 11.390 -10.378 -13.064 1.00 90.44 96 ILE A CA 1
ATOM 736 C C . ILE A 1 96 ? 12.029 -9.095 -12.521 1.00 90.44 96 ILE A C 1
ATOM 738 O O . ILE A 1 96 ? 11.312 -8.154 -12.177 1.00 90.44 96 ILE A O 1
ATOM 742 N N . ALA A 1 97 ? 13.362 -9.018 -12.467 1.00 90.38 97 ALA A N 1
ATOM 743 C CA . ALA A 1 97 ? 14.060 -7.813 -12.025 1.00 90.38 97 ALA A CA 1
ATOM 744 C C . ALA A 1 97 ? 13.806 -6.618 -12.964 1.00 90.38 97 ALA A C 1
ATOM 746 O O . ALA A 1 97 ? 13.602 -5.487 -12.508 1.00 90.38 97 ALA A O 1
ATOM 747 N N . ALA A 1 98 ? 13.761 -6.864 -14.273 1.00 90.12 98 ALA A N 1
ATOM 748 C CA . ALA A 1 98 ? 13.512 -5.849 -15.286 1.00 90.12 98 ALA A CA 1
ATOM 749 C C . ALA A 1 98 ? 12.043 -5.396 -15.347 1.00 90.12 98 ALA A C 1
ATOM 751 O O . ALA A 1 98 ? 11.786 -4.275 -15.795 1.00 90.12 98 ALA A O 1
ATOM 752 N N . ALA A 1 99 ? 11.092 -6.203 -14.861 1.00 91.06 99 ALA A N 1
ATOM 753 C CA . ALA A 1 99 ? 9.658 -5.955 -15.004 1.00 91.06 99 ALA A CA 1
ATOM 754 C C . ALA A 1 99 ? 9.235 -4.525 -14.567 1.00 91.06 99 ALA A C 1
ATOM 756 O O . ALA A 1 99 ? 9.610 -4.070 -13.480 1.00 91.06 99 ALA A O 1
ATOM 757 N N . PRO A 1 100 ? 8.415 -3.805 -15.365 1.00 87.44 100 PRO A N 1
ATOM 758 C CA . PRO A 1 100 ? 8.002 -2.421 -15.078 1.00 87.44 100 PRO A CA 1
ATOM 759 C C . PRO A 1 100 ? 7.243 -2.232 -13.756 1.00 87.44 100 PRO A C 1
ATOM 761 O O . PRO A 1 100 ? 7.375 -1.192 -13.108 1.00 87.44 100 PRO A O 1
ATOM 764 N N . ALA A 1 101 ? 6.474 -3.246 -13.353 1.00 88.44 101 ALA A N 1
ATOM 765 C CA . ALA A 1 101 ? 5.811 -3.335 -12.052 1.00 88.44 101 ALA A CA 1
ATOM 766 C C . ALA A 1 101 ? 6.442 -4.412 -11.147 1.00 88.44 101 ALA A C 1
ATOM 768 O O . ALA A 1 101 ? 5.770 -5.006 -10.309 1.00 88.44 101 ALA A O 1
ATOM 769 N N . GLY A 1 102 ? 7.735 -4.687 -11.346 1.00 88.56 102 GLY A N 1
ATOM 770 C CA . GLY A 1 102 ? 8.488 -5.722 -10.642 1.00 88.56 102 GLY A CA 1
ATOM 771 C C . GLY A 1 102 ? 8.942 -5.328 -9.230 1.00 88.56 102 GLY A C 1
ATOM 772 O O . GLY A 1 102 ? 8.787 -4.170 -8.820 1.00 88.56 102 GLY A O 1
ATOM 773 N N . PRO A 1 103 ? 9.570 -6.266 -8.496 1.00 89.31 103 PRO A N 1
ATOM 774 C CA . PRO A 1 103 ? 9.905 -6.149 -7.071 1.00 89.31 103 PRO A CA 1
ATOM 775 C C . PRO A 1 103 ? 10.897 -5.033 -6.724 1.00 89.31 103 PRO A C 1
ATOM 777 O O . PRO A 1 103 ? 11.068 -4.699 -5.559 1.00 89.31 103 PRO A O 1
ATOM 780 N N . PHE A 1 104 ? 11.528 -4.401 -7.712 1.00 89.81 104 PHE A N 1
ATOM 781 C CA . PHE A 1 104 ? 12.414 -3.250 -7.512 1.00 89.81 104 PHE A CA 1
ATOM 782 C C . PHE A 1 104 ? 11.734 -1.907 -7.808 1.00 89.81 104 PHE A C 1
ATOM 784 O O . PHE A 1 104 ? 12.405 -0.901 -8.041 1.00 89.81 104 PHE A O 1
ATOM 791 N N . THR A 1 105 ? 10.399 -1.872 -7.844 1.00 88.75 105 THR A N 1
ATOM 792 C CA . THR A 1 105 ? 9.625 -0.683 -8.217 1.00 88.75 105 THR A CA 1
ATOM 793 C C . THR A 1 105 ? 8.558 -0.344 -7.182 1.00 88.75 105 THR A C 1
ATOM 795 O O . THR A 1 105 ? 8.034 -1.210 -6.480 1.00 88.75 105 THR A O 1
ATOM 798 N N . VAL A 1 106 ? 8.176 0.935 -7.121 1.00 88.94 106 VAL A N 1
ATOM 799 C CA . VAL A 1 106 ? 7.064 1.387 -6.267 1.00 88.94 106 VAL A CA 1
ATOM 800 C C . VAL A 1 106 ? 5.727 0.760 -6.683 1.00 88.94 106 VAL A C 1
ATOM 802 O O . VAL A 1 106 ? 4.858 0.557 -5.840 1.00 88.94 106 VAL A O 1
ATOM 805 N N . HIS A 1 107 ? 5.573 0.399 -7.962 1.00 90.19 107 HIS A N 1
ATOM 806 C CA . HIS A 1 107 ? 4.391 -0.289 -8.480 1.00 90.19 107 HIS A CA 1
ATOM 807 C C . HIS A 1 107 ? 4.203 -1.675 -7.862 1.00 90.19 107 HIS A C 1
ATOM 809 O O . HIS A 1 107 ? 3.070 -2.121 -7.768 1.00 90.19 107 HIS A O 1
ATOM 815 N N . PHE A 1 108 ? 5.261 -2.331 -7.391 1.00 90.81 108 PHE A N 1
ATOM 816 C CA . PHE A 1 108 ? 5.125 -3.573 -6.636 1.00 90.81 108 PHE A CA 1
ATOM 817 C C . PHE A 1 108 ? 4.824 -3.298 -5.162 1.00 90.81 108 PHE A C 1
ATOM 819 O O . PHE A 1 108 ? 3.816 -3.757 -4.627 1.00 90.81 108 PHE A O 1
ATOM 826 N N . TRP A 1 109 ? 5.672 -2.504 -4.505 1.00 88.56 109 TRP A N 1
ATOM 827 C CA . TRP A 1 109 ? 5.622 -2.354 -3.050 1.00 88.56 109 TRP A CA 1
ATOM 828 C C . TRP A 1 109 ? 4.372 -1.633 -2.544 1.00 88.56 109 TRP A C 1
ATOM 830 O O . TRP A 1 109 ? 3.857 -2.010 -1.491 1.00 88.56 109 TRP A O 1
ATOM 840 N N . ALA A 1 110 ? 3.852 -0.635 -3.270 1.00 88.75 110 ALA A N 1
ATOM 841 C CA . ALA A 1 110 ? 2.624 0.048 -2.859 1.00 88.75 110 ALA A CA 1
ATOM 842 C C . ALA A 1 110 ? 1.443 -0.943 -2.776 1.00 88.75 110 ALA A C 1
ATOM 844 O O . ALA A 1 110 ? 0.901 -1.124 -1.684 1.00 88.75 110 ALA A O 1
ATOM 845 N N . PRO A 1 111 ? 1.089 -1.688 -3.838 1.00 89.06 111 PRO A N 1
ATOM 846 C CA . PRO A 1 111 ? 0.103 -2.766 -3.745 1.00 89.06 111 PRO A CA 1
ATOM 847 C C . PRO A 1 111 ? 0.449 -3.874 -2.744 1.00 89.06 111 PRO A C 1
ATOM 849 O O . PRO A 1 111 ? -0.432 -4.311 -2.010 1.00 89.06 111 PRO A O 1
ATOM 852 N N . MET A 1 112 ? 1.709 -4.308 -2.655 1.00 89.69 112 MET A N 1
ATOM 853 C CA . MET A 1 112 ? 2.100 -5.356 -1.700 1.00 89.69 112 MET A CA 1
ATOM 854 C C . MET A 1 112 ? 1.871 -4.947 -0.245 1.00 89.69 112 MET A C 1
ATOM 856 O O . MET A 1 112 ? 1.453 -5.763 0.571 1.00 89.69 112 MET A O 1
ATOM 860 N N . SER A 1 113 ? 2.065 -3.671 0.088 1.00 85.44 113 SER A N 1
ATOM 861 C CA . SER A 1 113 ? 1.761 -3.187 1.435 1.00 85.44 113 SER A CA 1
ATOM 862 C C . SER A 1 113 ? 0.269 -3.310 1.786 1.00 85.44 113 SER A C 1
ATOM 864 O O . SER A 1 113 ? -0.068 -3.614 2.929 1.00 85.44 113 SER A O 1
ATOM 866 N N . LYS A 1 114 ? -0.630 -3.185 0.797 1.00 85.56 114 LYS A N 1
ATOM 867 C CA . LYS A 1 114 ? -2.064 -3.469 0.969 1.00 85.56 114 LYS A CA 1
ATOM 868 C C . LYS A 1 114 ? -2.349 -4.957 1.138 1.00 85.56 114 LYS A C 1
ATOM 870 O O . LYS A 1 114 ? -3.287 -5.301 1.851 1.00 85.56 114 LYS A O 1
ATOM 875 N N . TRP A 1 115 ? -1.558 -5.834 0.522 1.00 87.56 115 TRP A N 1
ATOM 876 C CA . TRP A 1 115 ? -1.683 -7.279 0.720 1.00 87.56 115 TRP A CA 1
ATOM 877 C C . TRP A 1 115 ? -1.407 -7.689 2.166 1.00 87.56 115 TRP A C 1
ATOM 879 O O . TRP A 1 115 ? -2.136 -8.525 2.686 1.00 87.56 115 TRP A O 1
ATOM 889 N N . PHE A 1 116 ? -0.454 -7.054 2.858 1.00 83.81 116 PHE A N 1
ATOM 890 C CA . PHE A 1 116 ? -0.248 -7.309 4.291 1.00 83.81 116 PHE A CA 1
ATOM 891 C C . PHE A 1 116 ? -1.471 -6.923 5.138 1.00 83.81 116 PHE A C 1
ATOM 893 O O . PHE A 1 116 ? -1.848 -7.658 6.046 1.00 83.81 116 PHE A O 1
ATOM 900 N N . ILE A 1 117 ? -2.134 -5.810 4.808 1.00 79.44 117 ILE A N 1
ATOM 901 C CA . ILE A 1 117 ? -3.365 -5.373 5.490 1.00 79.44 117 ILE A CA 1
ATOM 902 C C . ILE A 1 117 ? -4.537 -6.311 5.159 1.00 79.44 117 ILE A C 1
ATOM 904 O O . ILE A 1 117 ? -5.297 -6.710 6.040 1.00 79.44 117 ILE A O 1
ATOM 908 N N . SER A 1 118 ? -4.673 -6.692 3.888 1.00 81.62 118 SER A N 1
ATOM 909 C CA . SER A 1 118 ? -5.743 -7.582 3.424 1.00 81.62 118 SER A CA 1
ATOM 910 C C . SER A 1 118 ? -5.582 -8.985 4.005 1.00 81.62 118 SER A C 1
ATOM 912 O O . SER A 1 118 ? -6.566 -9.583 4.422 1.00 81.62 118 SER A O 1
ATOM 914 N N . GLY A 1 119 ? -4.346 -9.480 4.124 1.00 82.44 119 GLY A N 1
ATOM 915 C CA . GLY A 1 119 ? -4.036 -10.752 4.775 1.00 82.44 119 GLY A CA 1
ATOM 916 C C . GLY A 1 119 ? -4.553 -10.808 6.211 1.00 82.44 119 GLY A C 1
ATOM 917 O O . GLY A 1 119 ? -5.198 -11.780 6.581 1.00 82.44 119 GLY A O 1
ATOM 918 N N . ALA A 1 120 ? -4.383 -9.734 6.988 1.00 79.44 120 ALA A N 1
ATOM 919 C CA . ALA A 1 120 ? -4.968 -9.651 8.327 1.00 79.44 120 ALA A CA 1
ATOM 920 C C . ALA A 1 120 ? -6.508 -9.702 8.307 1.00 79.44 120 ALA A C 1
ATOM 922 O O . ALA A 1 120 ? -7.106 -10.288 9.201 1.00 79.44 120 ALA A O 1
ATOM 923 N N . SER A 1 121 ? -7.150 -9.145 7.273 1.00 76.62 121 SER A N 1
ATOM 924 C CA . SER A 1 121 ? -8.614 -9.198 7.121 1.00 76.62 121 SER A CA 1
ATOM 925 C C . SER A 1 121 ? -9.109 -10.611 6.788 1.00 76.62 121 SER A C 1
ATOM 927 O O . SER A 1 121 ? -10.147 -11.027 7.289 1.00 76.62 121 SER A O 1
ATOM 929 N N . PHE A 1 122 ? -8.354 -11.380 5.995 1.00 83.06 122 PHE A N 1
ATOM 930 C CA . PHE A 1 122 ? -8.669 -12.789 5.714 1.00 83.06 122 PHE A CA 1
ATOM 931 C C . PHE A 1 122 ? -8.482 -13.712 6.920 1.00 83.06 122 PHE A C 1
ATOM 933 O O . PHE A 1 122 ? -9.104 -14.767 6.979 1.00 83.06 122 PHE A O 1
ATOM 940 N N . LEU A 1 123 ? -7.642 -13.332 7.880 1.00 86.75 123 LEU A N 1
ATOM 941 C CA . LEU A 1 123 ? -7.491 -14.083 9.126 1.00 86.75 123 LEU A CA 1
ATOM 942 C C . LEU A 1 123 ? -8.616 -13.791 10.134 1.00 86.75 123 LEU A C 1
ATOM 944 O O . LEU A 1 123 ? -8.723 -14.500 11.126 1.00 86.75 123 LEU A O 1
ATOM 948 N N . ASP A 1 124 ? -9.460 -12.787 9.875 1.00 85.12 124 ASP A N 1
ATOM 949 C CA . ASP A 1 124 ? -10.574 -12.368 10.741 1.00 85.12 124 ASP A CA 1
ATOM 950 C C . ASP A 1 124 ? -11.943 -12.542 10.046 1.00 85.12 124 ASP A C 1
ATOM 952 O O . ASP A 1 124 ? -12.896 -11.800 10.293 1.00 85.12 124 ASP A O 1
ATOM 956 N N . LEU A 1 125 ? -12.075 -13.525 9.141 1.00 87.31 125 LEU A N 1
ATOM 957 C CA . LEU A 1 125 ? -13.335 -13.761 8.413 1.00 87.31 125 LEU A CA 1
ATOM 958 C C . LEU A 1 125 ? -14.494 -14.163 9.331 1.00 87.31 125 LEU A C 1
ATOM 960 O O . LEU A 1 125 ? -15.648 -13.884 8.992 1.00 87.31 125 LEU A O 1
ATOM 964 N N . ASP A 1 126 ? -14.195 -14.730 10.499 1.00 87.38 126 ASP A N 1
ATOM 965 C CA . ASP A 1 126 ? -15.167 -15.176 11.504 1.00 87.38 126 ASP A CA 1
ATOM 966 C C . ASP A 1 126 ? -15.602 -14.063 12.462 1.00 87.38 126 ASP A C 1
ATOM 968 O O . ASP A 1 126 ? -16.274 -14.311 13.464 1.00 87.38 126 ASP A O 1
ATOM 972 N N . ARG A 1 127 ? -15.272 -12.805 12.142 1.00 86.00 127 ARG A N 1
ATOM 973 C CA . ARG A 1 127 ? -15.689 -11.656 12.940 1.00 86.00 127 ARG A CA 1
ATOM 974 C C . ARG A 1 127 ? -17.202 -11.688 13.227 1.00 86.00 127 ARG A C 1
ATOM 976 O O . ARG A 1 127 ? -17.983 -11.829 12.271 1.00 86.00 127 ARG A O 1
ATOM 983 N N . PRO A 1 128 ? -17.625 -11.513 14.492 1.00 88.44 128 PRO A N 1
ATOM 984 C CA . PRO A 1 128 ? -19.036 -11.481 14.867 1.00 88.44 128 PRO A CA 1
ATOM 985 C C . PRO A 1 128 ? -19.822 -10.437 14.064 1.00 88.44 128 PRO A C 1
ATOM 987 O O . PRO A 1 128 ? -19.324 -9.332 13.825 1.00 88.44 128 PRO A O 1
ATOM 990 N N . THR A 1 129 ? -21.026 -10.790 13.608 1.00 87.44 129 THR A N 1
ATOM 991 C CA . THR A 1 129 ? -21.838 -9.964 12.694 1.00 87.44 129 THR A CA 1
ATOM 992 C C . THR A 1 129 ? -22.350 -8.676 13.342 1.00 87.44 129 THR A C 1
ATOM 994 O O . THR A 1 129 ? -22.560 -7.682 12.655 1.00 87.44 129 THR A O 1
ATOM 997 N N . ASP A 1 130 ? -22.470 -8.629 14.663 1.00 87.25 130 ASP A N 1
ATOM 998 C CA . ASP A 1 130 ? -22.758 -7.435 15.466 1.00 87.25 130 ASP A CA 1
ATOM 999 C C . ASP A 1 130 ? -21.674 -6.349 15.347 1.00 87.25 130 ASP A C 1
ATOM 1001 O O . ASP A 1 130 ? -21.972 -5.161 15.446 1.00 87.25 130 ASP A O 1
ATOM 1005 N N . LYS A 1 131 ? -20.425 -6.730 15.049 1.00 88.81 131 LYS A N 1
ATOM 1006 C CA . LYS A 1 131 ? -19.295 -5.796 14.873 1.00 88.81 131 LYS A CA 1
ATOM 1007 C C . LYS A 1 131 ? -19.074 -5.374 13.419 1.00 88.81 131 LYS A C 1
ATOM 1009 O O . LYS A 1 131 ? -18.134 -4.630 13.132 1.00 88.81 131 LYS A O 1
ATOM 1014 N N . ILE A 1 132 ? -19.895 -5.867 12.493 1.00 89.56 132 ILE A N 1
ATOM 1015 C CA . ILE A 1 132 ? -19.787 -5.584 11.060 1.00 89.56 132 ILE A CA 1
ATOM 1016 C C . ILE A 1 132 ? -20.683 -4.393 10.726 1.00 89.56 132 ILE A C 1
ATOM 1018 O O . ILE A 1 132 ? -21.897 -4.448 10.883 1.00 89.56 132 ILE A O 1
ATOM 1022 N N . SER A 1 133 ? -20.090 -3.310 10.226 1.00 91.44 133 SER A N 1
ATOM 1023 C CA . SER A 1 133 ? -20.837 -2.130 9.783 1.00 91.44 133 SER A CA 1
ATOM 1024 C C . SER A 1 133 ? -21.311 -2.292 8.337 1.00 91.44 133 SER A C 1
ATOM 1026 O O . SER A 1 133 ? -20.493 -2.344 7.416 1.00 91.44 133 SER A O 1
ATOM 1028 N N . LEU A 1 134 ? -22.630 -2.329 8.126 1.00 91.06 134 LEU A N 1
ATOM 1029 C CA . LEU A 1 134 ? -23.239 -2.440 6.798 1.00 91.06 134 LEU A CA 1
ATOM 1030 C C . LEU A 1 134 ? -22.738 -1.363 5.807 1.00 91.06 134 LEU A C 1
ATOM 1032 O O . LEU A 1 134 ? -22.224 -1.741 4.754 1.00 91.06 134 LEU A O 1
ATOM 1036 N N . PRO A 1 135 ? -22.781 -0.045 6.108 1.00 94.31 135 PRO A N 1
ATOM 1037 C CA . PRO A 1 135 ? -22.319 0.970 5.156 1.00 94.31 135 PRO A CA 1
ATOM 1038 C C . PRO A 1 135 ? -20.822 0.852 4.848 1.00 94.31 135 PRO A C 1
ATOM 1040 O O . PRO A 1 135 ? -20.408 1.046 3.705 1.00 94.31 135 PRO A O 1
ATOM 1043 N N . GLN A 1 136 ? -20.007 0.486 5.842 1.00 93.50 136 GLN A N 1
ATOM 1044 C CA . GLN A 1 136 ? -18.571 0.307 5.651 1.00 93.50 136 GLN A CA 1
ATOM 1045 C C . GLN A 1 136 ? -18.279 -0.859 4.704 1.00 93.50 136 GLN A C 1
ATOM 1047 O O . GLN A 1 136 ? -17.527 -0.698 3.746 1.00 93.50 136 GLN A O 1
ATOM 1052 N N . TYR A 1 137 ? -18.868 -2.029 4.951 1.00 92.88 137 TYR A N 1
ATOM 1053 C CA . TYR A 1 137 ? -18.604 -3.215 4.139 1.00 92.88 137 TYR A CA 1
ATOM 1054 C C . TYR A 1 137 ? -19.221 -3.120 2.741 1.00 92.88 137 TYR A C 1
ATOM 1056 O O . TYR A 1 137 ? -18.605 -3.593 1.786 1.00 92.88 137 TYR A O 1
ATOM 1064 N N . THR A 1 138 ? -20.340 -2.410 2.576 1.00 95.31 138 THR A N 1
ATOM 1065 C CA . THR A 1 138 ? -20.860 -2.030 1.254 1.00 95.31 138 THR A CA 1
ATOM 1066 C C . THR A 1 138 ? -19.866 -1.150 0.496 1.00 95.31 138 THR A C 1
ATOM 1068 O O . THR A 1 138 ? -19.517 -1.457 -0.645 1.00 95.31 138 THR A O 1
ATOM 1071 N N . ALA A 1 139 ? -19.340 -0.095 1.128 1.00 95.81 139 ALA A N 1
ATOM 1072 C CA . ALA A 1 139 ? -18.356 0.785 0.497 1.00 95.81 139 ALA A CA 1
ATOM 1073 C C . ALA A 1 139 ? -17.061 0.040 0.123 1.00 95.81 139 ALA A C 1
ATOM 1075 O O . ALA A 1 139 ? -16.524 0.248 -0.967 1.00 95.81 139 ALA A O 1
ATOM 1076 N N . LEU A 1 140 ? -16.573 -0.855 0.990 1.00 93.12 140 LEU A N 1
ATOM 1077 C CA . LEU A 1 140 ? -15.393 -1.685 0.720 1.00 93.12 140 LEU A CA 1
ATOM 1078 C C . LEU A 1 140 ? -15.626 -2.657 -0.443 1.00 93.12 140 LEU A C 1
ATOM 1080 O O . LEU A 1 140 ? -14.758 -2.770 -1.310 1.00 93.12 140 LEU A O 1
ATOM 1084 N N . THR A 1 141 ? -16.807 -3.278 -0.505 1.00 95.31 141 THR A N 1
ATOM 1085 C CA . THR A 1 141 ? -17.192 -4.191 -1.592 1.00 95.31 141 THR A CA 1
ATOM 1086 C C . THR A 1 141 ? -17.205 -3.452 -2.928 1.00 95.31 141 THR A C 1
ATOM 1088 O O . THR A 1 141 ? -16.525 -3.854 -3.873 1.00 95.31 141 THR A O 1
ATOM 1091 N N . LEU A 1 142 ? -17.897 -2.311 -3.000 1.00 96.31 142 LEU A N 1
ATOM 1092 C CA . LEU A 1 142 ? -17.949 -1.493 -4.215 1.00 96.31 142 LEU A CA 1
ATOM 1093 C C . LEU A 1 142 ? -16.559 -0.999 -4.627 1.00 96.31 142 LEU A C 1
ATOM 1095 O O . LEU A 1 142 ? -16.202 -1.056 -5.802 1.00 96.31 142 LEU A O 1
ATOM 1099 N N . THR A 1 143 ? -15.748 -0.564 -3.661 1.00 93.44 143 THR A N 1
ATOM 1100 C CA . THR A 1 143 ? -14.374 -0.122 -3.922 1.00 93.44 143 THR A CA 1
ATOM 1101 C C . THR A 1 143 ? -13.544 -1.252 -4.530 1.00 93.44 143 THR A C 1
ATOM 1103 O O . THR A 1 143 ? -12.940 -1.058 -5.583 1.00 93.44 143 THR A O 1
ATOM 1106 N N . GLY A 1 144 ? -13.546 -2.446 -3.928 1.00 94.06 144 GLY A N 1
ATOM 1107 C CA . GLY A 1 144 ? -12.823 -3.601 -4.466 1.00 94.06 144 GLY A CA 1
ATOM 1108 C C . GLY A 1 144 ? -13.267 -3.956 -5.888 1.00 94.06 144 GLY A C 1
ATOM 1109 O O . GLY A 1 144 ? -12.431 -4.182 -6.764 1.00 94.06 144 GLY A O 1
ATOM 1110 N N . PHE A 1 145 ? -14.572 -3.909 -6.161 1.00 95.44 145 PHE A N 1
ATOM 1111 C CA . PHE A 1 145 ? -15.111 -4.180 -7.491 1.00 95.44 145 PHE A CA 1
ATOM 1112 C C . PHE A 1 145 ? -14.650 -3.149 -8.536 1.00 95.44 145 PHE A C 1
ATOM 1114 O O . PHE A 1 145 ? -14.041 -3.515 -9.544 1.00 95.44 145 PHE A O 1
ATOM 1121 N N . PHE A 1 146 ? -14.868 -1.852 -8.290 1.00 94.25 146 PHE A N 1
ATOM 1122 C CA . PHE A 1 146 ? -14.508 -0.803 -9.250 1.00 94.25 146 PHE A CA 1
ATOM 1123 C C . PHE A 1 146 ? -12.998 -0.742 -9.495 1.00 94.25 146 PHE A C 1
ATOM 1125 O O . PHE A 1 146 ? -12.545 -0.687 -10.643 1.00 94.25 146 PHE A O 1
ATOM 1132 N N . PHE A 1 147 ? -12.198 -0.776 -8.427 1.00 93.12 147 PHE A N 1
ATOM 1133 C CA . PHE A 1 147 ? -10.753 -0.606 -8.541 1.00 93.12 147 PHE A CA 1
ATOM 1134 C C . PHE A 1 147 ? -10.037 -1.828 -9.129 1.00 93.12 147 PHE A C 1
ATOM 1136 O O . PHE A 1 147 ? -8.936 -1.660 -9.655 1.00 93.12 147 PHE A O 1
ATOM 1143 N N . THR A 1 148 ? -10.667 -3.010 -9.152 1.00 94.12 148 THR A N 1
ATOM 1144 C CA . THR A 1 148 ? -10.175 -4.178 -9.909 1.00 94.12 148 THR A CA 1
ATOM 1145 C C . THR A 1 148 ? -9.960 -3.828 -11.385 1.00 94.12 148 THR A C 1
ATOM 1147 O O . THR A 1 148 ? -8.876 -4.053 -11.923 1.00 94.12 148 THR A O 1
ATOM 1150 N N . ARG A 1 149 ? -10.943 -3.190 -12.040 1.00 92.75 149 ARG A N 1
ATOM 1151 C CA . ARG A 1 149 ? -10.809 -2.763 -13.444 1.00 92.75 149 ARG A CA 1
ATOM 1152 C C . ARG A 1 149 ? -9.786 -1.639 -13.600 1.00 92.75 149 ARG A C 1
ATOM 1154 O O . ARG A 1 149 ? -8.951 -1.692 -14.500 1.00 92.75 149 ARG A O 1
ATOM 1161 N N . TYR A 1 150 ? -9.830 -0.625 -12.735 1.00 90.06 150 TYR A N 1
ATOM 1162 C CA . TYR A 1 150 ? -8.913 0.518 -12.835 1.00 90.06 150 TYR A CA 1
ATOM 1163 C C . TYR A 1 150 ? -7.443 0.128 -12.639 1.00 90.06 150 TYR A C 1
ATOM 1165 O O . TYR A 1 150 ? -6.571 0.742 -13.251 1.00 90.06 150 TYR A O 1
ATOM 1173 N N . ALA A 1 151 ? -7.153 -0.920 -11.863 1.00 90.81 151 ALA A N 1
ATOM 1174 C CA . ALA A 1 151 ? -5.797 -1.439 -11.696 1.00 90.81 151 ALA A CA 1
ATOM 1175 C C . ALA A 1 151 ? -5.153 -1.921 -13.009 1.00 90.81 151 ALA A C 1
ATOM 1177 O O . ALA A 1 151 ? -3.927 -1.896 -13.134 1.00 90.81 151 ALA A O 1
ATOM 1178 N N . LEU A 1 152 ? -5.971 -2.329 -13.986 1.00 93.12 152 LEU A N 1
ATOM 1179 C CA . LEU A 1 152 ? -5.523 -2.763 -15.311 1.00 93.12 152 LEU A CA 1
ATOM 1180 C C . LEU A 1 152 ? -5.378 -1.606 -16.312 1.00 93.12 152 LEU A C 1
ATOM 1182 O O . LEU A 1 152 ? -4.737 -1.776 -17.342 1.00 93.12 152 LEU A O 1
ATOM 1186 N N . LEU A 1 153 ? -5.953 -0.436 -16.017 1.00 92.69 153 LEU A N 1
ATOM 1187 C CA . LEU A 1 153 ? -5.848 0.770 -16.853 1.00 92.69 153 LEU A CA 1
ATOM 1188 C C . LEU A 1 153 ? -4.635 1.638 -16.496 1.00 92.69 153 LEU A C 1
ATOM 1190 O O . LEU A 1 153 ? -4.221 2.501 -17.267 1.00 92.69 153 LEU A O 1
ATOM 1194 N N . VAL A 1 154 ? -4.077 1.417 -15.310 1.00 90.88 154 VAL A N 1
ATOM 1195 C CA . VAL A 1 154 ? -2.850 2.053 -14.851 1.00 90.88 154 VAL A CA 1
ATOM 1196 C C . VAL A 1 154 ? -1.664 1.582 -15.696 1.00 90.88 154 VAL A C 1
ATOM 1198 O O . VAL A 1 154 ? -1.511 0.393 -15.951 1.00 90.88 154 VAL A O 1
ATOM 1201 N N . THR A 1 155 ? -0.791 2.510 -16.084 1.00 91.94 155 THR A N 1
ATOM 1202 C CA . THR A 1 155 ? 0.473 2.222 -16.766 1.00 91.94 155 THR A CA 1
ATOM 1203 C C . THR A 1 155 ? 1.660 2.426 -15.813 1.00 91.94 155 THR A C 1
ATOM 1205 O O . THR A 1 155 ? 1.795 3.514 -15.240 1.00 91.94 155 THR A O 1
ATOM 1208 N N . PRO A 1 156 ? 2.544 1.417 -15.656 1.00 92.94 156 PRO A N 1
ATOM 1209 C CA . PRO A 1 156 ? 2.438 0.058 -16.202 1.00 92.94 156 PRO A CA 1
ATOM 1210 C C . PRO A 1 156 ? 1.309 -0.756 -15.547 1.00 92.94 156 PRO A C 1
ATOM 1212 O O . PRO A 1 156 ? 1.008 -0.551 -14.368 1.00 92.94 156 PRO A O 1
ATOM 1215 N N . ILE A 1 157 ? 0.740 -1.706 -16.302 1.00 92.19 157 ILE A N 1
ATOM 1216 C CA . ILE A 1 157 ? -0.336 -2.596 -15.833 1.00 92.19 157 ILE A CA 1
ATOM 1217 C C . ILE A 1 157 ? 0.104 -3.300 -14.553 1.00 92.19 157 ILE A C 1
ATOM 1219 O O . ILE A 1 157 ? 1.193 -3.877 -14.484 1.00 92.19 157 ILE A O 1
ATOM 1223 N N . ASN A 1 158 ? -0.748 -3.248 -13.529 1.00 91.94 158 ASN A N 1
ATOM 1224 C CA . ASN A 1 158 ? -0.388 -3.680 -12.190 1.00 91.94 158 ASN A CA 1
ATOM 1225 C C . ASN A 1 158 ? -1.279 -4.824 -11.699 1.00 91.94 158 ASN A C 1
ATOM 1227 O O . ASN A 1 158 ? -2.321 -4.614 -11.075 1.00 91.94 158 ASN A O 1
ATOM 1231 N N . TYR A 1 159 ? -0.831 -6.054 -11.947 1.00 92.06 159 TYR A N 1
ATOM 1232 C CA . TYR A 1 159 ? -1.552 -7.258 -11.536 1.00 92.06 159 TYR A CA 1
ATOM 1233 C C . TYR A 1 159 ? -1.647 -7.413 -10.017 1.00 92.06 159 TYR A C 1
ATOM 1235 O O . TYR A 1 159 ? -2.672 -7.872 -9.529 1.00 92.06 159 TYR A O 1
ATOM 1243 N N . THR A 1 160 ? -0.641 -6.975 -9.255 1.00 92.00 160 THR A N 1
ATOM 1244 C CA . THR A 1 160 ? -0.687 -7.003 -7.784 1.00 92.00 160 THR A CA 1
ATOM 1245 C C . THR A 1 160 ? -1.740 -6.040 -7.236 1.00 92.00 160 THR A C 1
ATOM 1247 O O . THR A 1 160 ? -2.427 -6.342 -6.262 1.00 92.00 160 THR A O 1
ATOM 1250 N N . LEU A 1 161 ? -1.899 -4.875 -7.871 1.00 92.19 161 LEU A N 1
ATOM 1251 C CA . LEU A 1 161 ? -2.967 -3.936 -7.540 1.00 92.19 161 LEU A CA 1
ATOM 1252 C C . LEU A 1 161 ? -4.340 -4.494 -7.926 1.00 92.19 161 LEU A C 1
ATOM 1254 O O . LEU A 1 161 ? -5.300 -4.301 -7.188 1.00 92.19 161 LEU A O 1
ATOM 1258 N N . CYS A 1 162 ? -4.443 -5.188 -9.057 1.00 94.50 162 CYS A N 1
ATOM 1259 C CA . CYS A 1 162 ? -5.676 -5.863 -9.448 1.00 94.50 162 CYS A CA 1
ATOM 1260 C C . CYS A 1 162 ? -6.040 -6.946 -8.420 1.00 94.50 162 CYS A C 1
ATOM 1262 O O . CYS A 1 162 ? -7.133 -6.927 -7.857 1.00 94.50 162 CYS A O 1
ATOM 1264 N N . SER A 1 163 ? -5.085 -7.814 -8.077 1.00 93.50 163 SER A N 1
ATOM 1265 C CA . SER A 1 163 ? -5.311 -8.938 -7.171 1.00 93.50 163 SER A CA 1
ATOM 1266 C C . SER A 1 163 ? -5.693 -8.499 -5.761 1.00 93.50 163 SER A C 1
ATOM 1268 O O . SER A 1 163 ? -6.602 -9.084 -5.181 1.00 93.50 163 SER A O 1
ATOM 1270 N N . VAL A 1 164 ? -5.085 -7.436 -5.219 1.00 92.69 164 VAL A N 1
ATOM 1271 C CA . VAL A 1 164 ? -5.463 -6.945 -3.884 1.00 92.69 164 VAL A CA 1
ATOM 1272 C C . VAL A 1 164 ? -6.872 -6.344 -3.860 1.00 92.69 164 VAL A C 1
ATOM 1274 O O . VAL A 1 164 ? -7.563 -6.463 -2.853 1.00 92.69 164 VAL A O 1
ATOM 1277 N N . ASN A 1 165 ? -7.335 -5.735 -4.959 1.00 93.94 165 ASN A N 1
ATOM 1278 C CA . ASN A 1 165 ? -8.707 -5.224 -5.050 1.00 93.94 165 ASN A CA 1
ATOM 1279 C C . ASN A 1 165 ? -9.733 -6.354 -5.209 1.00 93.94 165 ASN A C 1
ATOM 1281 O O . ASN A 1 165 ? -10.796 -6.281 -4.596 1.00 93.94 165 ASN A O 1
ATOM 1285 N N . ILE A 1 166 ? -9.391 -7.424 -5.935 1.00 94.25 166 ILE A N 1
ATOM 1286 C CA . ILE A 1 166 ? -10.199 -8.654 -5.972 1.00 94.25 166 ILE A CA 1
ATOM 1287 C C . ILE A 1 166 ? -10.293 -9.253 -4.568 1.00 94.25 166 ILE A C 1
ATOM 1289 O O . ILE A 1 166 ? -11.377 -9.597 -4.106 1.00 94.25 166 I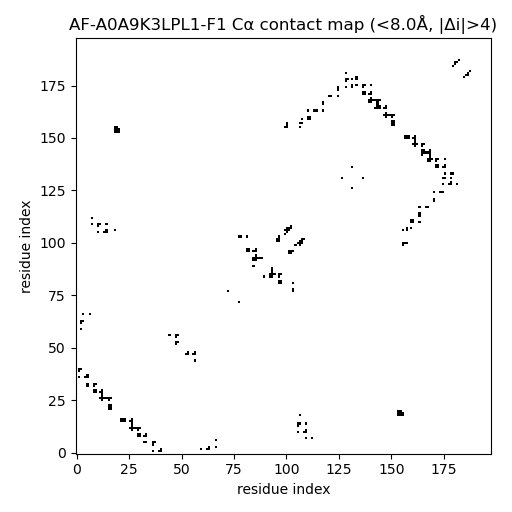LE A O 1
ATOM 1293 N N . ALA A 1 167 ? -9.169 -9.336 -3.860 1.00 92.69 167 ALA A N 1
ATOM 1294 C CA . ALA A 1 167 ? -9.125 -9.883 -2.513 1.00 92.69 167 ALA A CA 1
ATOM 1295 C C . ALA A 1 167 ? -9.963 -9.040 -1.530 1.00 92.69 167 ALA A C 1
ATOM 1297 O O . ALA A 1 167 ? -10.738 -9.583 -0.738 1.00 92.69 167 ALA A O 1
ATOM 1298 N N . LEU A 1 168 ? -9.882 -7.708 -1.630 1.00 92.69 168 LEU A N 1
ATOM 1299 C CA . LEU A 1 168 ? -10.738 -6.790 -0.881 1.00 92.69 168 LEU A CA 1
ATOM 1300 C C . LEU A 1 168 ? -12.220 -7.007 -1.208 1.00 92.69 168 LEU A C 1
ATOM 1302 O O . LEU A 1 168 ? -13.029 -7.099 -0.290 1.00 92.69 168 LEU A O 1
ATOM 1306 N N . PHE A 1 169 ? -12.578 -7.116 -2.490 1.00 93.94 169 PHE A N 1
ATOM 1307 C CA . PHE A 1 169 ? -13.951 -7.379 -2.921 1.00 93.94 169 PHE A CA 1
ATOM 1308 C C . PHE A 1 169 ? -14.488 -8.680 -2.321 1.00 93.94 169 PHE A C 1
ATOM 1310 O O . PHE A 1 169 ? -15.532 -8.662 -1.681 1.00 93.94 169 PHE A O 1
ATOM 1317 N N . VAL A 1 170 ? -13.758 -9.789 -2.457 1.00 93.88 170 VAL A N 1
ATOM 1318 C CA . VAL A 1 170 ? -14.202 -11.106 -1.976 1.00 93.88 170 VAL A CA 1
ATOM 1319 C C . VAL A 1 170 ? -14.366 -11.120 -0.456 1.00 93.88 170 VAL A C 1
ATOM 1321 O O . VAL A 1 170 ? -15.408 -11.537 0.048 1.00 93.88 170 VAL A O 1
ATOM 1324 N N . SER A 1 171 ? -13.367 -10.631 0.284 1.00 92.75 171 SER A N 1
ATOM 1325 C CA . SER A 1 171 ? -13.425 -10.599 1.753 1.00 92.75 171 SER A CA 1
ATOM 1326 C C . SER A 1 171 ? -14.541 -9.689 2.272 1.00 92.75 171 SER A C 1
ATOM 1328 O O . SER A 1 171 ? -15.282 -10.069 3.178 1.00 92.75 171 SER A O 1
ATOM 1330 N N . SER A 1 172 ? -14.716 -8.499 1.692 1.00 93.00 172 SER A N 1
ATOM 1331 C CA . SER A 1 172 ? -15.772 -7.575 2.121 1.00 93.00 172 SER A CA 1
ATOM 1332 C C . SER A 1 172 ? -17.172 -8.033 1.712 1.00 93.00 172 SER A C 1
ATOM 1334 O O . SER A 1 172 ? -18.084 -7.923 2.531 1.00 93.00 172 SER A O 1
ATOM 1336 N N . ALA A 1 173 ? -17.335 -8.629 0.526 1.00 94.69 173 ALA A N 1
ATOM 1337 C CA . ALA A 1 173 ? -18.593 -9.229 0.089 1.00 94.69 173 ALA A CA 1
ATOM 1338 C C . ALA A 1 173 ? -19.009 -10.392 0.998 1.00 94.69 173 ALA A C 1
ATOM 1340 O O . ALA A 1 173 ? -20.187 -10.515 1.331 1.00 94.69 173 ALA A O 1
ATOM 1341 N N . TRP A 1 174 ? -18.049 -11.203 1.459 1.00 93.81 174 TRP A N 1
ATOM 1342 C CA . TRP A 1 174 ? -18.301 -12.251 2.447 1.00 93.81 174 TRP A CA 1
ATOM 1343 C C . TRP A 1 174 ? -18.894 -11.670 3.733 1.00 93.81 174 TRP A C 1
ATOM 1345 O O . TRP A 1 174 ? -20.003 -12.028 4.122 1.00 93.81 174 TRP A O 1
ATOM 1355 N N . HIS A 1 175 ? -18.209 -10.716 4.368 1.00 92.69 175 HIS A N 1
ATOM 1356 C CA . HIS A 1 175 ? -18.709 -10.057 5.579 1.00 92.69 175 HIS A CA 1
ATOM 1357 C C . HIS A 1 175 ? -20.064 -9.366 5.374 1.00 92.69 175 HIS A C 1
ATOM 1359 O O . HIS A 1 175 ? -20.927 -9.447 6.250 1.00 92.69 175 HIS A O 1
ATOM 1365 N N . LEU A 1 176 ? -20.265 -8.725 4.220 1.00 93.62 176 LEU A N 1
ATOM 1366 C CA . LEU A 1 176 ? -21.520 -8.073 3.863 1.00 93.62 176 LEU A CA 1
ATOM 1367 C C . LEU A 1 176 ? -22.668 -9.085 3.755 1.00 93.62 176 LEU A C 1
ATOM 1369 O O . LEU A 1 176 ? -23.718 -8.878 4.356 1.00 93.62 176 LEU A O 1
ATOM 1373 N N . GLY A 1 177 ? -22.456 -10.205 3.060 1.00 93.50 177 GLY A N 1
ATOM 1374 C CA . GLY A 1 177 ? -23.455 -11.266 2.920 1.00 93.50 177 GLY A CA 1
ATOM 1375 C C . GLY A 1 177 ? -23.841 -11.885 4.263 1.00 93.50 177 GLY A C 1
ATOM 1376 O O . GLY A 1 177 ? -25.027 -12.028 4.557 1.00 93.50 177 GLY A O 1
ATOM 1377 N N . ARG A 1 178 ? -22.854 -12.171 5.125 1.00 93.56 178 ARG A N 1
ATOM 1378 C CA . ARG A 1 178 ? -23.102 -12.669 6.491 1.00 93.56 178 ARG A CA 1
ATOM 1379 C C . ARG A 1 178 ? -23.938 -11.694 7.315 1.00 93.56 178 ARG A C 1
ATOM 1381 O O . ARG A 1 178 ? -24.818 -12.122 8.055 1.00 93.56 178 ARG A O 1
ATOM 1388 N N . LYS A 1 179 ? -23.660 -10.394 7.191 1.00 92.12 179 LYS A N 1
ATOM 1389 C CA . LYS A 1 179 ? -24.378 -9.343 7.915 1.00 92.12 179 LYS A CA 1
ATOM 1390 C C . LYS A 1 179 ? -25.813 -9.191 7.424 1.00 92.12 179 LYS A C 1
ATOM 1392 O O . LYS A 1 179 ? -26.717 -9.156 8.246 1.00 92.12 179 LYS A O 1
ATOM 1397 N N . ILE A 1 180 ? -26.026 -9.175 6.108 1.00 92.19 180 ILE A N 1
ATOM 1398 C CA . ILE A 1 180 ? -27.372 -9.108 5.522 1.00 92.19 180 ILE A CA 1
ATOM 1399 C C . ILE A 1 180 ? -28.204 -10.315 5.953 1.00 92.19 180 ILE A C 1
ATOM 1401 O O . ILE A 1 180 ? -29.344 -10.143 6.375 1.00 92.19 180 ILE A O 1
ATOM 1405 N N . LYS A 1 181 ? -27.627 -11.524 5.906 1.00 91.75 181 LYS A N 1
ATOM 1406 C CA . LYS A 1 181 ? -28.310 -12.729 6.381 1.00 91.75 181 LYS A CA 1
ATOM 1407 C C . LYS A 1 181 ? -28.697 -12.605 7.858 1.00 91.75 181 LYS A C 1
ATOM 1409 O O . LYS A 1 181 ? -29.855 -12.816 8.194 1.00 91.75 181 LYS A O 1
ATOM 1414 N N . ALA A 1 182 ? -27.756 -12.219 8.717 1.00 89.44 182 ALA A N 1
ATOM 1415 C CA . ALA A 1 182 ? -28.013 -12.095 10.149 1.00 89.44 182 ALA A CA 1
ATOM 1416 C C . ALA A 1 182 ? -29.084 -11.037 10.477 1.00 89.44 182 ALA A C 1
ATOM 1418 O O . ALA A 1 182 ? -29.949 -11.293 11.307 1.00 89.44 182 ALA A O 1
ATOM 1419 N N . ASP A 1 183 ? -29.045 -9.873 9.823 1.00 88.12 183 ASP A N 1
ATOM 1420 C CA . ASP A 1 183 ? -29.917 -8.744 10.168 1.00 88.12 183 ASP A CA 1
ATOM 1421 C C . ASP A 1 183 ? -31.313 -8.839 9.537 1.00 88.12 183 ASP A C 1
ATOM 1423 O O . ASP A 1 183 ? -32.285 -8.444 10.173 1.00 88.12 183 ASP A O 1
ATOM 1427 N N . TYR A 1 184 ? -31.420 -9.345 8.304 1.00 86.12 184 TYR A N 1
ATOM 1428 C CA . TYR A 1 184 ? -32.659 -9.273 7.515 1.00 86.12 184 TYR A CA 1
ATOM 1429 C C . TYR A 1 184 ? -33.291 -10.625 7.192 1.00 86.12 184 TYR A C 1
ATOM 1431 O O . TYR A 1 184 ? -34.449 -10.657 6.803 1.00 86.12 184 TYR A O 1
ATOM 1439 N N 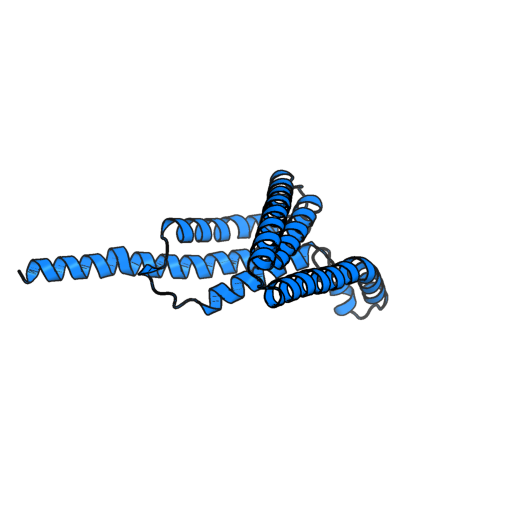. ILE A 1 185 ? -32.553 -11.731 7.299 1.00 86.00 185 ILE A N 1
ATOM 1440 C CA . ILE A 1 185 ? -33.105 -13.068 7.033 1.00 86.00 185 ILE A CA 1
ATOM 1441 C C . ILE A 1 185 ? -33.357 -13.769 8.367 1.00 86.00 185 ILE A C 1
ATOM 1443 O O . ILE A 1 185 ? -34.490 -14.103 8.704 1.00 86.00 185 ILE A O 1
ATOM 1447 N N . ASP A 1 186 ? -32.305 -1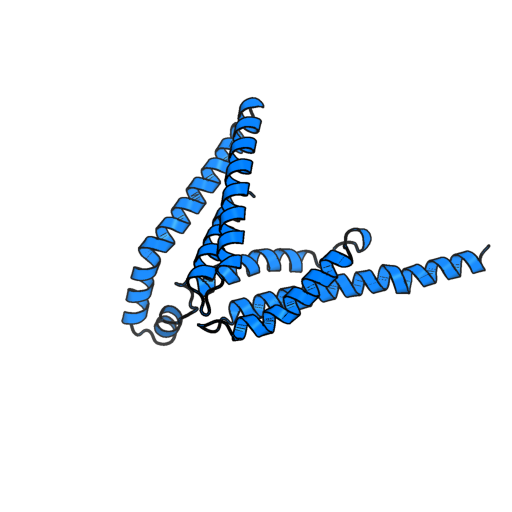3.922 9.168 1.00 82.75 186 ASP A N 1
ATOM 1448 C CA . ASP A 1 186 ? -32.376 -14.635 10.442 1.00 82.75 186 ASP A CA 1
ATOM 1449 C C . ASP A 1 186 ? -32.991 -13.740 11.543 1.00 82.75 186 ASP A C 1
ATOM 1451 O O . ASP A 1 186 ? -33.743 -14.216 12.396 1.00 82.75 186 ASP A O 1
ATOM 1455 N N . GLY A 1 187 ? -32.732 -12.427 11.503 1.00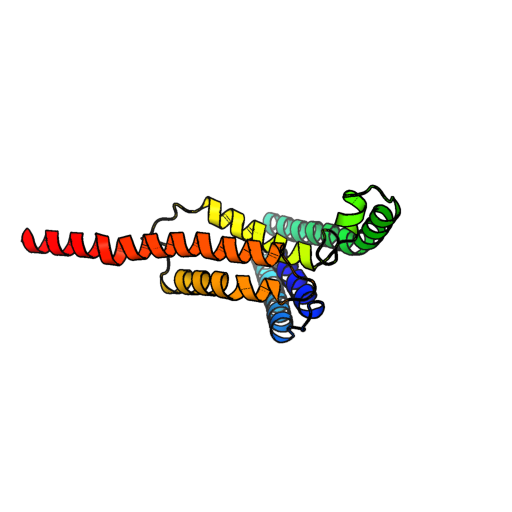 66.94 187 GLY A N 1
ATOM 1456 C CA . GLY A 1 187 ? -33.308 -11.442 12.425 1.00 66.94 187 GLY A CA 1
ATOM 1457 C C . GLY A 1 187 ? -34.829 -11.286 12.307 1.00 66.94 187 GLY A C 1
ATOM 1458 O O . GLY A 1 187 ? -35.505 -11.161 13.328 1.00 66.94 187 GLY A O 1
ATOM 1459 N N . ASP A 1 188 ? -35.367 -11.355 11.087 1.00 59.12 188 ASP A N 1
ATOM 1460 C CA . ASP A 1 188 ? -36.810 -11.255 10.821 1.00 59.12 188 ASP A CA 1
ATOM 1461 C C . ASP A 1 188 ? -37.531 -12.530 11.289 1.00 59.12 188 ASP A C 1
ATOM 1463 O O . ASP A 1 188 ? -38.489 -12.475 12.058 1.00 59.12 188 ASP A O 1
ATOM 1467 N N . SER A 1 189 ? -36.952 -13.699 10.983 1.00 58.75 189 SER A N 1
ATOM 1468 C CA . SER A 1 189 ? -37.493 -14.999 11.403 1.00 58.75 189 SER A CA 1
ATOM 1469 C C . SER A 1 189 ? -37.569 -15.191 12.928 1.00 58.75 189 SER A C 1
ATOM 1471 O O . SER A 1 189 ? -38.472 -15.863 13.426 1.00 58.75 189 SER A O 1
ATOM 1473 N N . ASN A 1 190 ? -36.654 -14.590 13.699 1.00 57.44 190 ASN A N 1
ATOM 1474 C CA . ASN A 1 190 ? -36.694 -14.631 15.165 1.00 57.44 190 ASN A CA 1
ATOM 1475 C C . ASN A 1 190 ? -37.733 -13.670 15.767 1.00 57.44 190 ASN A C 1
ATOM 1477 O O . ASN A 1 190 ? -38.255 -13.947 16.846 1.00 57.44 190 ASN A O 1
ATOM 1481 N N . ASN A 1 191 ? -38.032 -12.551 15.101 1.00 57.62 191 ASN A N 1
ATOM 1482 C CA . ASN A 1 191 ? -39.073 -11.620 15.544 1.00 57.62 191 ASN A CA 1
ATOM 1483 C C . ASN A 1 191 ? -40.478 -12.154 15.248 1.00 57.62 191 ASN A C 1
ATOM 1485 O O . ASN A 1 191 ? -41.363 -12.003 16.090 1.00 57.62 191 ASN A O 1
ATOM 1489 N N . ASP A 1 192 ? -40.668 -12.813 14.105 1.00 57.66 192 ASP A N 1
ATOM 1490 C CA . ASP A 1 192 ? -41.946 -13.434 13.745 1.00 57.66 192 ASP A CA 1
ATOM 1491 C C . ASP A 1 192 ? -42.273 -14.618 14.666 1.00 57.66 192 ASP A C 1
ATOM 1493 O O . ASP A 1 192 ? -43.334 -14.639 15.285 1.00 57.66 192 ASP A O 1
ATOM 1497 N N . ASN A 1 193 ? -41.309 -15.515 14.920 1.00 55.75 193 ASN A N 1
ATOM 1498 C CA . ASN A 1 193 ? -41.490 -16.605 15.890 1.00 55.75 193 ASN A CA 1
ATOM 1499 C C . ASN A 1 193 ? -41.797 -16.113 17.314 1.00 55.75 193 ASN A C 1
ATOM 1501 O O . ASN A 1 193 ? -42.393 -16.841 18.102 1.00 55.75 193 ASN A O 1
ATOM 1505 N N . LYS A 1 194 ? -41.363 -14.906 17.693 1.00 53.09 194 LYS A N 1
ATOM 1506 C CA . LYS A 1 194 ? -41.643 -14.358 19.024 1.00 53.09 194 LYS A CA 1
ATOM 1507 C C . LYS A 1 194 ? -43.058 -13.785 19.127 1.00 53.09 194 LYS A C 1
ATOM 1509 O O . LYS A 1 194 ? -43.653 -13.893 20.190 1.00 53.09 194 LYS A O 1
ATOM 1514 N N . LYS A 1 195 ? -43.594 -13.223 18.039 1.00 56.62 195 LYS A N 1
ATOM 1515 C CA . LYS A 1 195 ? -44.986 -12.749 17.967 1.00 56.62 195 LYS A CA 1
ATOM 1516 C C . LYS A 1 195 ? -46.000 -13.887 17.924 1.00 56.62 195 LYS A C 1
ATOM 1518 O O . LYS A 1 195 ? -47.088 -13.722 18.448 1.00 56.62 195 LYS A O 1
ATOM 1523 N N . ASP A 1 196 ? -45.639 -15.023 17.335 1.00 56.28 196 ASP A N 1
ATOM 1524 C CA . ASP A 1 196 ? -46.528 -16.189 17.253 1.00 56.28 196 ASP A CA 1
ATOM 1525 C C . ASP A 1 196 ? -46.604 -16.988 18.574 1.00 56.28 196 ASP A C 1
ATOM 1527 O O . ASP A 1 196 ? -47.447 -17.873 18.715 1.00 56.28 196 ASP A O 1
ATOM 1531 N N . ASN A 1 197 ? -45.725 -16.689 19.541 1.00 54.12 197 ASN A N 1
ATOM 1532 C CA . ASN A 1 197 ? -45.639 -17.349 20.850 1.00 54.12 197 ASN A CA 1
ATOM 1533 C C . ASN A 1 197 ? -46.056 -16.445 22.039 1.00 54.12 197 ASN A C 1
ATOM 1535 O O . ASN A 1 197 ? -45.876 -16.856 23.189 1.00 54.12 197 ASN A O 1
ATOM 1539 N N . GLU A 1 198 ? -46.588 -15.241 21.785 1.00 45.84 198 GLU A N 1
ATOM 1540 C CA . GLU A 1 198 ? -47.246 -14.343 22.765 1.00 45.84 198 GLU A CA 1
ATOM 1541 C C . GLU A 1 198 ? -48.767 -14.323 22.553 1.00 45.84 198 GLU A C 1
ATOM 1543 O O . GLU A 1 198 ? -49.493 -14.294 23.574 1.00 45.84 198 GLU A O 1
#

Mean predicted aligned error: 6.83 Å